Protein AF-A0A7Y7NLF0-F1 (afdb_monomer)

Structure (mmCIF, N/CA/C/O backbone):
data_AF-A0A7Y7NLF0-F1
#
_entry.id   AF-A0A7Y7NLF0-F1
#
loop_
_atom_site.group_PDB
_atom_site.id
_atom_site.type_symbol
_atom_site.label_atom_id
_atom_site.label_alt_id
_atom_site.label_comp_id
_atom_site.label_asym_id
_atom_site.label_entity_id
_atom_site.label_seq_id
_atom_site.pdbx_PDB_ins_code
_atom_site.Cartn_x
_atom_site.Cartn_y
_atom_site.Cartn_z
_atom_site.occupancy
_atom_site.B_iso_or_equiv
_atom_site.auth_seq_id
_atom_site.auth_comp_id
_atom_site.auth_asym_id
_atom_site.auth_atom_id
_atom_site.pdbx_PDB_model_num
ATOM 1 N N . MET A 1 1 ? 17.350 -18.400 18.423 1.00 38.19 1 MET A N 1
ATOM 2 C CA . MET A 1 1 ? 17.257 -18.227 19.887 1.00 38.19 1 MET A CA 1
ATOM 3 C C . MET A 1 1 ? 17.183 -16.738 20.175 1.00 38.19 1 MET A C 1
ATOM 5 O O . MET A 1 1 ? 18.208 -16.080 20.106 1.00 38.19 1 MET A O 1
ATOM 9 N N . PHE A 1 2 ? 15.989 -16.188 20.401 1.00 28.84 2 PHE A N 1
ATOM 10 C CA . PHE A 1 2 ? 15.842 -14.791 20.817 1.00 28.84 2 PHE A CA 1
ATOM 11 C C . PHE A 1 2 ? 14.982 -14.725 22.071 1.00 28.84 2 PHE A C 1
ATOM 13 O O . PHE A 1 2 ? 13.833 -15.162 22.099 1.00 28.84 2 PHE A O 1
ATOM 20 N N . ASN A 1 3 ? 15.638 -14.234 23.113 1.00 28.78 3 ASN A N 1
ATOM 21 C CA . ASN A 1 3 ? 15.178 -14.099 24.477 1.00 28.78 3 ASN A CA 1
ATOM 22 C C . ASN A 1 3 ? 14.118 -12.984 24.523 1.00 28.78 3 ASN A C 1
ATOM 24 O O . ASN A 1 3 ? 14.433 -11.820 24.281 1.00 28.78 3 ASN A O 1
ATOM 28 N N . ARG A 1 4 ? 12.854 -13.336 24.779 1.00 32.06 4 ARG A N 1
ATOM 29 C CA . ARG A 1 4 ? 11.771 -12.378 25.042 1.00 32.06 4 ARG A CA 1
ATOM 30 C C . ARG A 1 4 ? 11.706 -12.141 26.549 1.00 32.06 4 ARG A C 1
ATOM 32 O O . ARG A 1 4 ? 11.250 -13.012 27.280 1.00 32.06 4 ARG A O 1
ATOM 39 N N . GLN A 1 5 ? 12.087 -10.950 26.996 1.00 29.16 5 GLN A N 1
ATOM 40 C CA . GLN A 1 5 ? 11.552 -10.384 28.231 1.00 29.16 5 GLN A CA 1
ATOM 41 C C . GLN A 1 5 ? 10.692 -9.182 27.857 1.00 29.16 5 GLN A C 1
ATOM 43 O O . GLN A 1 5 ? 11.194 -8.109 27.542 1.00 29.16 5 GLN A O 1
ATOM 48 N N . VAL A 1 6 ? 9.377 -9.401 27.845 1.00 31.22 6 VAL A N 1
ATOM 49 C CA . VAL A 1 6 ? 8.393 -8.323 27.919 1.00 31.22 6 VAL A CA 1
ATOM 50 C C . VAL A 1 6 ? 7.871 -8.352 29.345 1.00 31.22 6 VAL A C 1
ATOM 52 O O . VAL A 1 6 ? 7.057 -9.199 29.707 1.00 31.22 6 VAL A O 1
ATOM 55 N N . THR A 1 7 ? 8.398 -7.451 30.165 1.00 33.84 7 THR A N 1
ATOM 56 C CA . THR A 1 7 ? 7.890 -7.162 31.503 1.00 33.84 7 THR A CA 1
ATOM 57 C C . THR A 1 7 ? 6.552 -6.442 31.343 1.00 33.84 7 THR A C 1
ATOM 59 O O . THR A 1 7 ? 6.512 -5.238 31.103 1.00 33.84 7 THR A O 1
ATOM 62 N N . VAL A 1 8 ? 5.444 -7.183 31.417 1.00 33.19 8 VAL A N 1
ATOM 63 C CA . VAL A 1 8 ? 4.105 -6.596 31.545 1.00 33.19 8 VAL A CA 1
ATOM 64 C C . VAL A 1 8 ? 3.883 -6.305 33.023 1.00 33.19 8 VAL A C 1
ATOM 66 O O . VAL A 1 8 ? 3.744 -7.214 33.838 1.00 33.19 8 VAL A O 1
ATOM 69 N N . SER A 1 9 ? 3.921 -5.016 33.352 1.00 30.52 9 SER A N 1
ATOM 70 C CA . SER A 1 9 ? 3.632 -4.484 34.677 1.00 30.52 9 SER A CA 1
ATOM 71 C C . SER A 1 9 ? 2.233 -4.894 35.135 1.00 30.52 9 SER A C 1
ATOM 73 O O . SER A 1 9 ? 1.236 -4.714 34.441 1.00 30.52 9 SER A O 1
ATOM 75 N N . THR A 1 10 ? 2.223 -5.423 36.348 1.00 40.28 10 THR A N 1
ATOM 76 C CA . THR A 1 10 ? 1.115 -5.681 37.260 1.00 40.28 10 THR A CA 1
ATOM 77 C C . THR A 1 10 ? 0.037 -4.601 37.275 1.00 40.28 10 THR A C 1
ATOM 79 O O . THR A 1 10 ? 0.352 -3.416 37.370 1.00 40.28 10 THR A O 1
ATOM 82 N N . GLY A 1 11 ? -1.223 -5.041 37.348 1.00 34.31 11 GLY A N 1
ATOM 83 C CA . GLY A 1 11 ? -2.268 -4.293 38.046 1.00 34.31 11 GLY A CA 1
ATOM 84 C C . GLY A 1 11 ? -3.634 -4.296 37.372 1.00 34.31 11 GLY A C 1
ATOM 85 O O . GLY A 1 11 ? -3.972 -3.320 36.721 1.00 34.31 11 GLY A O 1
ATOM 86 N N . LEU A 1 12 ? -4.430 -5.352 37.578 1.00 36.03 12 LEU A N 1
ATOM 87 C CA . LEU A 1 12 ? -5.788 -5.240 38.140 1.00 36.03 12 LEU A CA 1
ATOM 88 C C . LEU A 1 12 ? -6.383 -6.645 38.352 1.00 36.03 12 LEU A C 1
ATOM 90 O O . LEU A 1 12 ? -7.234 -7.117 37.606 1.00 36.03 12 LEU A O 1
ATOM 94 N N . THR A 1 13 ? -5.934 -7.335 39.398 1.00 37.47 13 THR A N 1
ATOM 95 C CA . THR A 1 13 ? -6.661 -8.497 39.922 1.00 37.47 13 THR A CA 1
ATOM 96 C C . THR A 1 13 ? -7.640 -7.976 40.966 1.00 37.47 13 THR A C 1
ATOM 98 O O . THR A 1 13 ? -7.317 -7.902 42.147 1.00 37.47 13 THR A O 1
ATOM 101 N N . ALA A 1 14 ? -8.825 -7.550 40.537 1.00 35.16 14 ALA A N 1
ATOM 102 C CA . ALA A 1 14 ? -9.927 -7.290 41.456 1.00 35.16 14 ALA A CA 1
ATOM 103 C C . ALA A 1 14 ? -10.792 -8.552 41.530 1.00 35.16 14 ALA A C 1
ATOM 105 O O . ALA A 1 14 ? -11.798 -8.688 40.836 1.00 35.16 14 ALA A O 1
ATOM 106 N N . LEU A 1 15 ? -10.350 -9.494 42.365 1.00 36.69 15 LEU A N 1
ATOM 107 C CA . LEU A 1 15 ? -11.149 -10.627 42.813 1.00 36.69 15 LEU A CA 1
ATOM 108 C C . LEU A 1 15 ? -12.327 -10.055 43.623 1.00 36.69 15 LEU A C 1
ATOM 110 O O . LEU A 1 15 ? -12.145 -9.642 44.767 1.00 36.69 15 LEU A O 1
ATOM 114 N N . PHE A 1 16 ? -13.517 -9.950 43.030 1.00 38.00 16 PHE A N 1
ATOM 115 C CA . PHE A 1 16 ? -14.710 -9.515 43.759 1.00 38.00 16 PHE A CA 1
ATOM 116 C C . PHE A 1 16 ? -15.539 -10.727 44.170 1.00 38.00 16 PHE A C 1
ATOM 118 O O . PHE A 1 16 ? -15.994 -11.500 43.330 1.00 38.00 16 PHE A O 1
ATOM 125 N N . LEU A 1 17 ? -15.674 -10.870 45.490 1.00 35.00 17 LEU A N 1
ATOM 126 C CA . LEU A 1 17 ? -16.374 -11.933 46.199 1.00 35.00 17 LEU A CA 1
ATOM 127 C C . LEU A 1 17 ? -17.748 -12.257 45.597 1.00 35.00 17 LEU A C 1
ATOM 129 O O . LEU A 1 17 ? -18.577 -11.374 45.377 1.00 35.00 17 LEU A O 1
ATOM 133 N N . VAL A 1 18 ? -18.003 -13.556 45.458 1.00 38.34 18 VAL A N 1
ATOM 134 C CA . VAL A 1 18 ? -19.343 -14.132 45.333 1.00 38.34 18 VAL A CA 1
ATOM 135 C C . VAL A 1 18 ? -20.069 -13.913 46.663 1.00 38.34 18 VAL A C 1
ATOM 137 O O . VAL A 1 18 ? -19.674 -14.479 47.681 1.00 38.34 18 VAL A O 1
ATOM 140 N N . ALA A 1 19 ? -21.108 -13.076 46.671 1.00 36.69 19 ALA A N 1
ATOM 141 C CA . ALA A 1 19 ? -22.006 -12.955 47.814 1.00 36.69 19 ALA A CA 1
ATOM 142 C C . ALA A 1 19 ? -23.051 -14.076 47.747 1.00 36.69 19 ALA A C 1
ATOM 144 O O . ALA A 1 19 ? -23.828 -14.170 46.798 1.00 36.69 19 ALA A O 1
ATOM 145 N N . THR A 1 20 ? -23.035 -14.942 48.755 1.00 38.19 20 THR A N 1
ATOM 146 C CA . THR A 1 20 ? -24.070 -15.934 49.032 1.00 38.19 20 THR A CA 1
ATOM 147 C C . THR A 1 20 ? -25.400 -15.239 49.335 1.00 38.19 20 THR A C 1
ATOM 149 O O . THR A 1 20 ? -25.445 -14.238 50.050 1.00 38.19 20 THR A O 1
ATOM 152 N N . VAL A 1 21 ? -26.489 -15.772 48.775 1.00 42.66 21 VAL A N 1
ATOM 153 C CA . VAL A 1 21 ? -27.863 -15.271 48.934 1.00 42.66 21 VAL A CA 1
ATOM 154 C C . VAL A 1 21 ? -28.346 -15.572 50.359 1.00 42.66 21 VAL A C 1
ATOM 156 O O . VAL A 1 21 ? -28.975 -16.591 50.622 1.00 42.66 21 VAL A O 1
ATOM 159 N N . GLY A 1 22 ? -27.973 -14.717 51.309 1.00 37.66 22 GLY A N 1
ATOM 160 C CA . GLY A 1 22 ? -28.528 -14.670 52.660 1.00 37.66 22 GLY A CA 1
ATOM 161 C C . GLY A 1 22 ? -29.452 -13.463 52.785 1.00 37.66 22 GLY A C 1
ATOM 162 O O . GLY A 1 22 ? -29.112 -12.395 52.284 1.00 37.66 22 GLY A O 1
ATOM 163 N N . SER A 1 23 ? -30.616 -13.659 53.414 1.00 44.00 23 SER A N 1
ATOM 164 C CA . SER A 1 23 ? -31.585 -12.646 53.877 1.00 44.00 23 SER A CA 1
ATOM 165 C C . SER A 1 23 ? -31.186 -11.188 53.601 1.00 44.00 23 SER A C 1
ATOM 167 O O . SER A 1 23 ? -30.297 -10.655 54.268 1.00 44.00 23 SER A O 1
ATOM 169 N N . ALA A 1 24 ? -31.855 -10.548 52.635 1.00 50.25 24 ALA A N 1
ATOM 170 C CA . ALA A 1 24 ? -31.583 -9.176 52.217 1.00 50.25 24 ALA A CA 1
ATOM 171 C C . ALA A 1 24 ? -31.843 -8.182 53.363 1.00 50.25 24 ALA A C 1
ATOM 173 O O . ALA A 1 24 ? -32.948 -7.680 53.554 1.00 50.25 24 ALA A O 1
ATOM 174 N N . SER A 1 25 ? -30.807 -7.891 54.145 1.00 58.47 25 SER A N 1
ATOM 175 C CA . SER A 1 25 ? -30.780 -6.745 55.047 1.00 58.47 25 SER A CA 1
ATOM 176 C C . SER A 1 25 ? -30.796 -5.443 54.233 1.00 58.47 25 SER A C 1
ATOM 178 O O . SER A 1 25 ? -30.331 -5.406 53.089 1.00 58.47 25 SER A O 1
ATOM 180 N N . CYS A 1 26 ? -31.256 -4.334 54.825 1.00 58.31 26 CYS A N 1
ATOM 181 C CA . CYS A 1 26 ? -31.172 -2.997 54.210 1.00 58.31 26 CYS A CA 1
ATOM 182 C C . CYS A 1 26 ? -29.754 -2.649 53.706 1.00 58.31 26 CYS A C 1
ATOM 184 O O . CYS A 1 26 ? -29.599 -1.943 52.706 1.00 58.31 26 CYS A O 1
ATOM 186 N N . SER A 1 27 ? -28.708 -3.186 54.348 1.00 65.62 27 SER A N 1
ATOM 187 C CA . SER A 1 27 ? -27.315 -3.043 53.906 1.00 65.62 27 SER A CA 1
ATOM 188 C C . SER A 1 27 ? -27.008 -3.771 52.587 1.00 65.62 27 SER A C 1
ATOM 190 O O . SER A 1 27 ? -26.248 -3.248 51.771 1.00 65.62 27 SER A O 1
ATOM 192 N N . GLY A 1 28 ? -27.627 -4.929 52.330 1.00 73.81 28 GLY A N 1
ATOM 193 C CA . GLY A 1 28 ? -27.481 -5.679 51.079 1.00 73.81 28 GLY A CA 1
ATOM 194 C C . GLY A 1 28 ? -28.146 -4.983 49.888 1.00 73.81 28 GLY A C 1
ATOM 195 O O . GLY A 1 28 ? -27.531 -4.862 48.829 1.00 73.81 28 GLY A O 1
ATOM 196 N N . LEU A 1 29 ? -29.358 -4.447 50.078 1.00 72.25 29 LEU A N 1
ATOM 197 C CA . LEU A 1 29 ? -30.072 -3.672 49.049 1.00 72.25 29 LEU A CA 1
ATOM 198 C C . LEU A 1 29 ? -29.299 -2.400 48.665 1.00 72.25 29 LEU A C 1
ATOM 200 O O . LEU A 1 29 ? -29.064 -2.153 47.481 1.00 72.25 29 LEU A O 1
ATOM 204 N N . THR A 1 30 ? -28.814 -1.653 49.663 1.00 77.94 30 THR A N 1
ATOM 205 C CA . THR A 1 30 ? -28.005 -0.439 49.444 1.00 77.94 30 THR A CA 1
ATOM 206 C C . THR A 1 30 ? -26.722 -0.757 48.668 1.00 77.94 30 THR A C 1
ATOM 208 O O . THR A 1 30 ? -26.368 -0.043 47.729 1.00 77.94 30 THR A O 1
ATOM 211 N N . SER A 1 31 ? -26.047 -1.865 49.002 1.00 81.56 31 SER A N 1
ATOM 212 C CA . SER A 1 31 ? -24.849 -2.314 48.282 1.00 81.56 31 SER A CA 1
ATOM 213 C C . SER A 1 31 ? -25.140 -2.648 46.816 1.00 81.56 31 SER A C 1
ATOM 215 O O . SER A 1 31 ? -24.376 -2.247 45.939 1.00 81.56 31 SER A O 1
ATOM 217 N N . MET A 1 32 ? -26.248 -3.337 46.520 1.00 80.75 32 MET A N 1
ATOM 218 C CA . MET A 1 32 ? -26.634 -3.663 45.142 1.00 80.75 32 MET A CA 1
ATOM 219 C C . MET A 1 32 ? -26.958 -2.411 44.317 1.00 80.75 32 MET A C 1
ATOM 221 O O . MET A 1 32 ? -26.525 -2.313 43.167 1.00 80.75 32 MET A O 1
ATOM 225 N N . VAL A 1 33 ? -27.660 -1.430 44.898 1.00 80.56 33 VAL A N 1
ATOM 226 C CA . VAL A 1 33 ? -27.955 -0.145 44.237 1.00 80.56 33 VAL A CA 1
ATOM 227 C C . VAL A 1 33 ? -26.672 0.612 43.901 1.00 80.56 33 VAL A C 1
ATOM 229 O O . VAL A 1 33 ? -26.515 1.080 42.770 1.00 80.56 33 VAL A O 1
ATOM 232 N N . GLU A 1 34 ? -25.729 0.690 44.839 1.00 84.00 34 GLU A N 1
ATOM 233 C CA . GLU A 1 34 ? -24.456 1.377 44.609 1.00 84.00 34 GLU A CA 1
ATOM 234 C C . GLU A 1 34 ? -23.596 0.646 43.568 1.00 84.00 34 GLU A C 1
ATOM 236 O O . GLU A 1 34 ? -23.040 1.272 42.662 1.00 84.00 34 GLU A O 1
ATOM 241 N N . GLN A 1 35 ? -23.568 -0.691 43.607 1.00 85.00 35 GLN A N 1
ATOM 242 C CA . GLN A 1 35 ? -22.910 -1.502 42.579 1.00 85.00 35 GLN A CA 1
ATOM 243 C C . GLN A 1 35 ? -23.521 -1.278 41.189 1.00 85.00 35 GLN A C 1
ATOM 245 O O . GLN A 1 35 ? -22.777 -1.161 40.215 1.00 85.00 35 GLN A O 1
ATOM 250 N N . MET A 1 36 ? -24.849 -1.164 41.074 1.00 86.06 36 MET A N 1
ATOM 251 C CA . MET A 1 36 ? -25.497 -0.821 39.804 1.00 86.06 36 MET A CA 1
ATOM 252 C C . MET A 1 36 ? -25.139 0.591 39.338 1.00 86.06 36 MET A C 1
ATOM 254 O O . MET A 1 36 ? -24.882 0.791 38.151 1.00 86.06 36 MET A O 1
ATOM 258 N N . ARG A 1 37 ? -25.128 1.579 40.242 1.00 84.12 37 ARG A N 1
ATOM 259 C CA . ARG A 1 37 ? -24.794 2.970 39.903 1.00 84.12 37 ARG A CA 1
ATOM 260 C C . ARG A 1 37 ? -23.358 3.073 39.397 1.00 84.12 37 ARG A C 1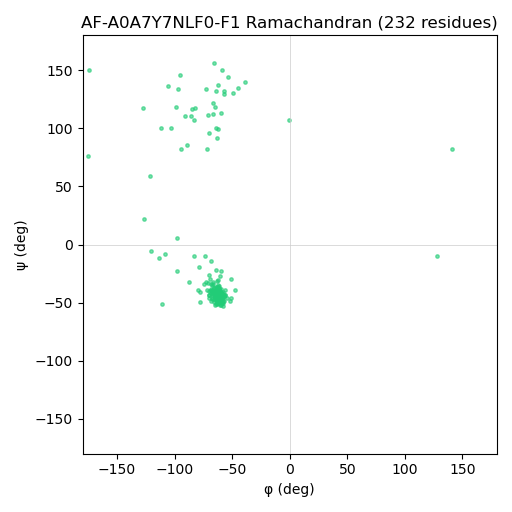
ATOM 262 O O . ARG A 1 37 ? -23.137 3.583 38.300 1.00 84.12 37 ARG A O 1
ATOM 269 N N . SER A 1 38 ? -22.412 2.523 40.155 1.00 85.31 38 SER A N 1
ATOM 270 C CA . SER A 1 38 ? -20.998 2.464 39.778 1.00 85.31 38 SER A CA 1
ATOM 271 C C . SER A 1 38 ? -20.794 1.679 38.479 1.00 85.31 38 SER A C 1
ATOM 273 O O . SER A 1 38 ? -20.084 2.133 37.583 1.00 85.31 38 SER A O 1
ATOM 275 N N . GLY A 1 39 ? -21.468 0.534 38.327 1.00 85.25 39 GLY A N 1
ATOM 276 C CA . GLY A 1 39 ? -21.386 -0.286 37.121 1.00 85.25 39 GLY A CA 1
ATOM 277 C C . GLY A 1 39 ? -21.910 0.427 35.871 1.00 85.25 39 GLY A C 1
ATOM 278 O O . GLY A 1 39 ? -21.292 0.314 34.819 1.00 85.25 39 GLY A O 1
ATOM 279 N N . LYS A 1 40 ? -22.991 1.214 35.971 1.00 88.75 40 LYS A N 1
ATOM 280 C CA . LYS A 1 40 ? -23.509 2.021 34.849 1.00 88.75 40 LYS A CA 1
ATOM 281 C C . LYS A 1 40 ? -22.517 3.092 34.395 1.00 88.75 40 LYS A C 1
ATOM 283 O O . LYS A 1 40 ? -22.352 3.274 33.193 1.00 88.75 40 LYS A O 1
ATOM 288 N N . VAL A 1 41 ? -21.858 3.774 35.336 1.00 90.50 41 VAL A N 1
ATOM 289 C CA . VAL A 1 41 ? -20.819 4.770 35.018 1.00 90.50 41 VAL A CA 1
ATOM 290 C C . VAL A 1 41 ? -19.651 4.099 34.297 1.00 90.50 41 VAL A C 1
ATOM 292 O O . VAL A 1 41 ? -19.289 4.524 33.205 1.00 90.50 41 VAL A O 1
ATOM 295 N N . LYS A 1 42 ? -19.141 2.984 34.835 1.00 91.19 42 LYS A N 1
ATOM 296 C CA . LYS A 1 42 ? -18.055 2.223 34.199 1.00 91.19 42 LYS A CA 1
ATOM 297 C C . LYS A 1 42 ? -18.437 1.694 32.817 1.00 91.19 42 LYS A C 1
ATOM 299 O O . LYS A 1 42 ? -17.637 1.773 31.895 1.00 91.19 42 LYS A O 1
ATOM 304 N N . LEU A 1 43 ? -19.661 1.193 32.641 1.00 91.31 43 LEU A N 1
ATOM 305 C CA . LEU A 1 43 ? -20.143 0.738 31.335 1.00 91.31 43 LEU A CA 1
ATOM 306 C C . LEU A 1 43 ? -20.180 1.888 30.315 1.00 91.31 43 LEU A C 1
ATOM 308 O O . LEU A 1 43 ? -19.841 1.681 29.150 1.00 91.31 43 LEU A O 1
ATOM 312 N N . ALA A 1 44 ? -20.561 3.097 30.737 1.00 92.62 44 ALA A N 1
ATOM 313 C CA . ALA A 1 44 ? -20.520 4.277 29.877 1.00 92.62 44 ALA A CA 1
ATOM 314 C C . ALA A 1 44 ? -19.079 4.640 29.476 1.00 92.62 44 ALA A C 1
ATOM 316 O O . ALA A 1 44 ? -18.827 4.889 28.300 1.00 92.62 44 ALA A O 1
ATOM 317 N N . GLU A 1 45 ? -18.129 4.594 30.414 1.00 94.94 45 GLU A N 1
ATOM 318 C CA . GLU A 1 45 ? -16.701 4.823 30.141 1.00 94.94 45 GLU A CA 1
ATOM 319 C C . GLU A 1 45 ? -16.130 3.787 29.158 1.00 94.94 45 GLU A C 1
ATOM 321 O O . GLU A 1 45 ? -15.485 4.152 28.175 1.00 94.94 45 GLU A O 1
ATOM 326 N N . VAL A 1 46 ? -16.425 2.499 29.368 1.00 95.81 46 VAL A N 1
ATOM 327 C CA . VAL A 1 46 ? -16.004 1.397 28.484 1.00 95.81 46 VAL A CA 1
ATOM 328 C C . VAL A 1 46 ? -16.595 1.562 27.080 1.00 95.81 46 VAL A C 1
ATOM 330 O O . VAL A 1 46 ? -15.900 1.372 26.081 1.00 95.81 46 VAL A O 1
ATOM 333 N N . ASN A 1 47 ? -17.868 1.953 26.971 1.00 94.50 47 ASN A N 1
ATOM 334 C CA . ASN A 1 47 ? -18.493 2.204 25.672 1.00 94.50 47 ASN A CA 1
ATOM 335 C C . ASN A 1 47 ? -17.909 3.438 24.970 1.00 94.50 47 ASN A C 1
ATOM 337 O O . ASN A 1 47 ? -17.675 3.373 23.764 1.00 94.50 47 ASN A O 1
ATOM 341 N N . ALA A 1 48 ? -17.589 4.505 25.705 1.00 96.75 48 ALA A N 1
ATOM 342 C CA . ALA A 1 48 ? -16.900 5.667 25.148 1.00 96.75 48 ALA A CA 1
ATOM 343 C C . ALA A 1 48 ? -15.493 5.304 24.638 1.00 96.75 48 ALA A C 1
ATOM 345 O O . ALA A 1 48 ? -15.077 5.751 23.566 1.00 96.75 48 ALA A O 1
ATOM 346 N N . GLU A 1 49 ? -14.760 4.443 25.353 1.00 96.19 49 GLU A N 1
ATOM 347 C CA . GLU A 1 49 ? -13.474 3.927 24.876 1.00 96.19 49 GLU A CA 1
ATOM 348 C C . GLU A 1 49 ? -13.636 3.094 23.596 1.00 96.19 49 GLU A C 1
ATOM 350 O O . GLU A 1 49 ? -12.865 3.265 22.646 1.00 96.19 49 GLU A O 1
ATOM 355 N N . LYS A 1 50 ? -14.662 2.236 23.534 1.00 95.69 50 LYS A N 1
ATOM 356 C CA . LYS A 1 50 ? -14.996 1.442 22.343 1.00 95.69 50 LYS A CA 1
ATOM 357 C C . LYS A 1 50 ? -15.247 2.336 21.125 1.00 95.69 50 LYS A C 1
ATOM 359 O O . LYS A 1 50 ? -14.673 2.092 20.065 1.00 95.69 50 LYS A O 1
ATOM 364 N N . GLU A 1 51 ? -16.061 3.379 21.281 1.00 96.50 51 GLU A N 1
ATOM 365 C CA . GLU A 1 51 ? -16.371 4.353 20.225 1.00 96.50 51 GLU A CA 1
ATOM 366 C C . GLU A 1 51 ? -15.129 5.129 19.775 1.00 96.50 51 GLU A C 1
ATOM 368 O O . GLU A 1 51 ? -14.886 5.281 18.577 1.00 96.50 51 GLU A O 1
ATOM 373 N N . ASN A 1 52 ? -14.285 5.555 20.718 1.00 97.50 52 ASN A N 1
ATOM 374 C CA . ASN A 1 52 ? -13.027 6.228 20.406 1.00 97.50 52 ASN A CA 1
ATOM 375 C C . ASN A 1 52 ? -12.077 5.333 19.588 1.00 97.50 52 ASN A C 1
ATOM 377 O O . ASN A 1 52 ? -11.463 5.798 18.625 1.00 97.50 52 ASN A O 1
ATOM 381 N N . LEU A 1 53 ? -11.966 4.045 19.934 1.00 96.31 53 LEU A N 1
ATOM 382 C CA . LEU A 1 53 ? -11.162 3.080 19.176 1.00 96.31 53 LEU A CA 1
ATOM 383 C C . LEU A 1 53 ? -11.710 2.867 17.760 1.00 96.31 53 LEU A C 1
ATOM 385 O O . LEU A 1 53 ? -10.923 2.847 16.810 1.00 96.31 53 LEU A O 1
ATOM 389 N N . THR A 1 54 ? -13.034 2.769 17.607 1.00 96.12 54 THR A N 1
ATOM 390 C CA . THR A 1 54 ? -13.689 2.706 16.292 1.00 96.12 54 THR A CA 1
ATOM 391 C C . THR A 1 54 ? -13.349 3.940 15.456 1.00 96.12 54 THR A C 1
ATOM 393 O O . THR A 1 54 ? -12.798 3.801 14.365 1.00 96.12 54 THR A O 1
ATOM 396 N N . ALA A 1 55 ? -13.556 5.144 15.995 1.00 97.38 55 ALA A N 1
ATOM 397 C CA . ALA A 1 55 ? -13.293 6.393 15.281 1.00 97.38 55 ALA A CA 1
ATOM 398 C C . ALA A 1 55 ? -11.812 6.558 14.889 1.00 97.38 55 ALA A C 1
ATOM 400 O O . ALA A 1 55 ? -11.493 7.109 13.835 1.00 97.38 55 ALA A O 1
ATOM 401 N N . GLN A 1 56 ? -10.880 6.094 15.727 1.00 97.38 56 GLN A N 1
ATOM 402 C CA . GLN A 1 56 ? -9.454 6.072 15.387 1.00 97.38 56 GLN A CA 1
ATOM 403 C C . GLN A 1 56 ? -9.144 5.101 14.245 1.00 97.38 56 GLN A C 1
ATOM 405 O O . GLN A 1 56 ? -8.379 5.447 13.347 1.00 97.38 56 GLN A O 1
ATOM 410 N N . ASN A 1 57 ? -9.733 3.904 14.260 1.00 96.62 57 ASN A N 1
ATOM 411 C CA . ASN A 1 57 ? -9.544 2.928 13.190 1.00 96.62 57 ASN A CA 1
ATOM 412 C C . ASN A 1 57 ? -10.138 3.393 11.860 1.00 96.62 57 ASN A C 1
ATOM 414 O O . ASN A 1 57 ? -9.508 3.184 10.831 1.00 96.62 57 ASN A O 1
ATOM 418 N N . GLU A 1 58 ? -11.287 4.065 11.868 1.00 96.81 58 GLU A N 1
ATOM 419 C CA . GLU A 1 58 ? -11.876 4.648 10.657 1.00 96.81 58 GLU A CA 1
ATOM 420 C C . GLU A 1 58 ? -10.966 5.708 10.024 1.00 96.81 58 GLU A C 1
ATOM 422 O O . GLU A 1 58 ? -10.789 5.726 8.804 1.00 96.81 58 GLU A O 1
ATOM 427 N N . ARG A 1 59 ? -10.336 6.564 10.844 1.00 96.81 59 ARG A N 1
ATOM 428 C CA . ARG A 1 59 ? -9.364 7.557 10.356 1.00 96.81 59 ARG A CA 1
ATOM 429 C C . ARG A 1 59 ? -8.149 6.896 9.714 1.00 96.81 59 ARG A C 1
ATOM 431 O O . ARG A 1 59 ? -7.810 7.236 8.582 1.00 96.81 59 ARG A O 1
ATOM 438 N N . ASP A 1 60 ? -7.536 5.937 10.402 1.00 97.31 60 ASP A N 1
ATOM 439 C CA . ASP A 1 60 ? -6.356 5.243 9.881 1.00 97.31 60 ASP A CA 1
ATOM 440 C C . ASP A 1 60 ? -6.706 4.388 8.647 1.00 97.31 60 ASP A C 1
ATOM 442 O O . ASP A 1 60 ? -5.912 4.309 7.714 1.00 97.31 60 ASP A O 1
ATOM 446 N N . LEU A 1 61 ? -7.904 3.796 8.576 1.00 96.25 61 LEU A N 1
ATOM 447 C CA . LEU A 1 61 ? -8.361 3.051 7.397 1.00 96.25 61 LEU A CA 1
ATOM 448 C C . LEU A 1 61 ? -8.558 3.967 6.182 1.00 96.25 61 LEU A C 1
ATOM 450 O O . LEU A 1 61 ? -8.211 3.593 5.058 1.00 96.25 61 LEU A O 1
ATOM 454 N N . LYS A 1 62 ? -9.080 5.180 6.393 1.00 97.25 62 LYS A N 1
ATOM 455 C CA . LYS A 1 62 ? -9.197 6.188 5.333 1.00 97.25 62 LYS A CA 1
ATOM 456 C C . LYS A 1 62 ? -7.821 6.590 4.800 1.00 97.25 62 LYS A C 1
ATOM 458 O O . LYS A 1 62 ? -7.635 6.663 3.588 1.00 97.25 62 LYS A O 1
ATOM 463 N N . GLU A 1 63 ? -6.854 6.808 5.690 1.00 96.75 63 GLU A N 1
ATOM 464 C CA . GLU A 1 63 ? -5.472 7.111 5.305 1.00 96.75 63 GLU A CA 1
ATOM 465 C C . GLU A 1 63 ? -4.815 5.931 4.570 1.00 96.75 63 GLU A C 1
ATOM 467 O O . GLU A 1 63 ? -4.197 6.118 3.523 1.00 96.75 63 GLU A O 1
ATOM 472 N N . TYR A 1 64 ? -5.014 4.703 5.058 1.00 97.19 64 TYR A N 1
ATOM 473 C CA . TYR A 1 64 ? -4.528 3.485 4.407 1.00 97.19 64 TYR A CA 1
ATOM 474 C C . TYR A 1 64 ? -5.070 3.354 2.982 1.00 97.19 64 TYR A C 1
ATOM 476 O O . TYR A 1 64 ? -4.314 3.082 2.051 1.00 97.19 64 TYR A O 1
ATOM 484 N N . THR A 1 65 ? -6.372 3.588 2.803 1.00 95.62 65 THR A N 1
ATOM 485 C CA . THR A 1 65 ? -7.033 3.522 1.493 1.00 95.62 65 THR A CA 1
ATOM 486 C C . THR A 1 65 ? -6.446 4.559 0.537 1.00 95.62 65 THR A C 1
ATOM 488 O O . THR A 1 65 ? -6.086 4.212 -0.585 1.00 95.62 65 THR A O 1
ATOM 491 N N . ALA A 1 66 ? -6.234 5.794 1.004 1.00 96.06 66 ALA A N 1
ATOM 492 C CA . ALA A 1 66 ? -5.607 6.844 0.203 1.00 96.06 66 ALA A CA 1
ATOM 493 C C . ALA A 1 66 ? -4.176 6.476 -0.237 1.00 96.06 66 ALA A C 1
ATOM 495 O O . ALA A 1 66 ? -3.809 6.680 -1.397 1.00 96.06 66 ALA A O 1
ATOM 496 N N . TYR A 1 67 ? -3.368 5.884 0.653 1.00 94.50 67 TYR A N 1
ATOM 497 C CA . TYR A 1 67 ? -2.053 5.365 0.266 1.00 94.50 67 TYR A CA 1
ATOM 498 C C . TYR A 1 67 ? -2.154 4.216 -0.736 1.00 94.50 67 TYR A C 1
ATOM 500 O O . TYR A 1 67 ? -1.400 4.207 -1.706 1.00 94.50 67 TYR A O 1
ATOM 508 N N . SER A 1 68 ? -3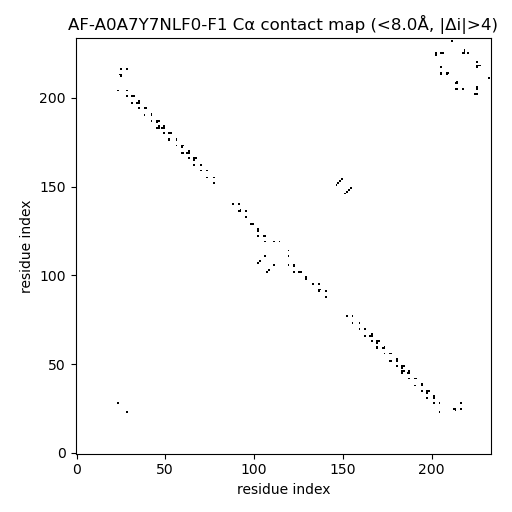.081 3.275 -0.541 1.00 94.75 68 SER A N 1
ATOM 509 C CA . SER A 1 68 ? -3.270 2.138 -1.448 1.00 94.75 68 SER A CA 1
ATOM 510 C C . SER A 1 68 ? -3.667 2.589 -2.856 1.00 94.75 68 SER A C 1
ATOM 512 O O . SER A 1 68 ? -3.150 2.062 -3.842 1.00 94.75 68 SER A O 1
ATOM 514 N N . GLU A 1 69 ? -4.557 3.576 -2.968 1.00 95.19 69 GLU A N 1
ATOM 515 C CA . GLU A 1 69 ? -4.952 4.166 -4.250 1.00 95.19 69 GLU A CA 1
ATOM 516 C C . GLU A 1 69 ? -3.768 4.864 -4.925 1.00 95.19 69 GLU A C 1
ATOM 518 O O . GLU A 1 69 ? -3.485 4.623 -6.102 1.00 95.19 69 GLU A O 1
ATOM 523 N N . SER A 1 70 ? -3.025 5.680 -4.169 1.00 93.44 70 SER A N 1
ATOM 524 C CA . SER A 1 70 ? -1.827 6.360 -4.669 1.00 93.44 70 SER A CA 1
ATOM 525 C C . SER A 1 70 ? -0.759 5.369 -5.138 1.00 93.44 70 SER A C 1
ATOM 527 O O . SER A 1 70 ? -0.167 5.563 -6.202 1.00 93.44 70 SER A O 1
ATOM 529 N N . PHE A 1 71 ? -0.560 4.275 -4.401 1.00 93.06 71 PHE A N 1
ATOM 530 C CA . PHE A 1 71 ? 0.363 3.202 -4.758 1.00 93.06 71 PHE A CA 1
ATOM 531 C C . PHE A 1 71 ? -0.030 2.559 -6.095 1.00 93.06 71 PHE A C 1
ATOM 533 O O . PHE A 1 71 ? 0.817 2.377 -6.971 1.00 93.06 71 PHE A O 1
ATOM 540 N N . GLY A 1 72 ? -1.321 2.265 -6.290 1.00 92.50 72 GLY A N 1
ATOM 541 C CA . GLY A 1 72 ? -1.842 1.722 -7.548 1.00 92.50 72 GLY A CA 1
ATOM 542 C C . GLY A 1 72 ? -1.623 2.663 -8.737 1.00 92.50 72 GLY A C 1
ATOM 543 O O . GLY A 1 72 ? -1.145 2.238 -9.791 1.00 92.50 72 GLY A O 1
ATOM 544 N N . GLN A 1 73 ? -1.890 3.960 -8.557 1.00 94.88 73 GLN A N 1
ATOM 545 C CA . GLN A 1 73 ? -1.641 4.977 -9.587 1.00 94.88 73 GLN A CA 1
ATOM 546 C C . GLN A 1 73 ? -0.150 5.105 -9.920 1.00 94.88 73 GLN A C 1
ATOM 548 O O . GLN A 1 73 ? 0.223 5.188 -11.094 1.00 94.88 73 GLN A O 1
ATOM 553 N N . LEU A 1 74 ? 0.718 5.083 -8.905 1.00 93.50 74 LEU A N 1
ATOM 554 C CA . LEU A 1 74 ? 2.164 5.141 -9.092 1.00 93.50 74 LEU A CA 1
ATOM 555 C C . LEU A 1 74 ? 2.676 3.905 -9.844 1.00 93.50 74 LEU A C 1
ATOM 557 O O . LEU A 1 74 ? 3.565 4.032 -10.686 1.00 93.50 74 LEU A O 1
ATOM 561 N N . ALA A 1 75 ? 2.091 2.728 -9.595 1.00 93.12 75 ALA A N 1
ATOM 562 C CA . ALA A 1 75 ? 2.445 1.480 -10.276 1.00 93.12 75 ALA A CA 1
ATOM 563 C C . ALA A 1 75 ? 2.061 1.521 -11.751 1.00 93.12 75 ALA A C 1
ATOM 565 O O . ALA A 1 75 ? 2.903 1.245 -12.608 1.00 93.12 75 ALA A O 1
ATOM 566 N N . ALA A 1 76 ? 0.843 1.968 -12.054 1.00 95.00 76 ALA A N 1
ATOM 567 C CA . ALA A 1 76 ? 0.402 2.174 -13.429 1.00 95.00 76 ALA A CA 1
ATOM 568 C C . ALA A 1 76 ? 1.287 3.197 -14.163 1.00 95.00 76 ALA A C 1
ATOM 570 O O . ALA A 1 76 ? 1.700 2.964 -15.301 1.00 95.00 76 ALA A O 1
ATOM 571 N N . LYS A 1 77 ? 1.646 4.303 -13.497 1.00 93.88 77 LYS A N 1
ATOM 572 C CA . LYS A 1 77 ? 2.556 5.311 -14.056 1.00 93.88 77 LYS A CA 1
ATOM 573 C C . LYS A 1 77 ? 3.947 4.733 -14.330 1.00 93.88 77 LYS A C 1
ATOM 575 O O . LYS A 1 77 ? 4.468 4.945 -15.422 1.00 93.88 77 LYS A O 1
ATOM 580 N N . LYS A 1 78 ? 4.528 3.989 -13.378 1.00 93.94 78 LYS A N 1
ATOM 581 C CA . LYS A 1 78 ? 5.849 3.352 -13.532 1.00 93.94 78 LYS A CA 1
ATOM 582 C C . LYS A 1 78 ? 5.843 2.420 -14.738 1.00 93.94 78 LYS A C 1
ATOM 584 O O . LYS A 1 78 ? 6.725 2.518 -15.584 1.00 93.94 78 LYS A O 1
ATOM 589 N N . GLN A 1 79 ? 4.824 1.569 -14.834 1.00 95.12 79 GLN A N 1
ATOM 590 C CA . GLN A 1 79 ? 4.686 0.620 -15.931 1.00 95.12 79 GLN A CA 1
ATOM 591 C C . GLN A 1 79 ? 4.594 1.334 -17.286 1.00 95.12 79 GLN A C 1
ATOM 593 O O . GLN A 1 79 ? 5.361 1.025 -18.191 1.00 95.12 79 GLN A O 1
ATOM 598 N N . SER A 1 80 ? 3.738 2.354 -17.397 1.00 96.00 80 SER A N 1
ATOM 599 C CA . SER A 1 80 ? 3.597 3.153 -18.622 1.00 96.00 80 SER A CA 1
ATOM 600 C C . SER A 1 80 ? 4.908 3.835 -19.039 1.00 96.00 80 SER A C 1
ATOM 602 O O . SER A 1 80 ? 5.286 3.796 -20.210 1.00 96.00 80 SER A O 1
ATOM 604 N N . MET A 1 81 ? 5.650 4.409 -18.085 1.00 95.0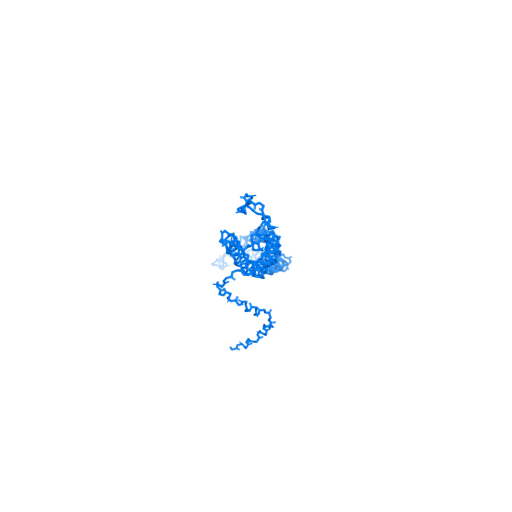6 81 MET A N 1
ATOM 605 C CA . MET A 1 81 ? 6.954 5.022 -18.358 1.00 95.06 81 MET A CA 1
ATOM 606 C C . MET A 1 81 ? 7.970 4.000 -18.877 1.00 95.06 81 MET A C 1
ATOM 608 O O . MET A 1 81 ? 8.655 4.275 -19.859 1.00 95.06 81 MET A O 1
ATOM 612 N N . VAL A 1 82 ? 8.044 2.822 -18.251 1.00 96.38 82 VAL A N 1
ATOM 613 C CA . VAL A 1 82 ? 8.934 1.732 -18.681 1.00 96.38 82 VAL A CA 1
ATOM 614 C C . VAL A 1 82 ? 8.562 1.238 -20.078 1.00 96.38 82 VAL A C 1
ATOM 616 O O . VAL A 1 82 ? 9.445 1.039 -20.909 1.00 96.38 82 VAL A O 1
ATOM 619 N N . ASP A 1 83 ? 7.274 1.057 -20.363 1.00 97.19 83 ASP A N 1
ATOM 620 C CA . ASP A 1 83 ? 6.818 0.546 -21.657 1.00 97.19 83 ASP A CA 1
ATOM 621 C C . ASP A 1 83 ? 7.084 1.536 -22.794 1.00 97.19 83 ASP A C 1
ATOM 623 O O . ASP A 1 83 ? 7.514 1.130 -23.875 1.00 97.19 83 ASP A O 1
ATOM 627 N N . ASN A 1 84 ? 6.883 2.834 -22.554 1.00 96.75 84 ASN A N 1
ATOM 628 C CA . ASN A 1 84 ? 7.225 3.869 -23.530 1.00 96.75 84 ASN A CA 1
ATOM 629 C C . ASN A 1 84 ? 8.736 3.924 -23.768 1.00 96.75 84 ASN A C 1
ATOM 631 O O . ASN A 1 84 ? 9.175 3.891 -24.913 1.00 96.75 84 ASN A O 1
ATOM 635 N N . PHE A 1 85 ? 9.533 3.887 -22.699 1.00 96.88 85 PHE A N 1
ATOM 636 C CA . PHE A 1 85 ? 10.989 3.885 -22.810 1.00 96.88 85 PHE A CA 1
ATOM 637 C C . PHE A 1 85 ? 11.515 2.674 -23.599 1.00 96.88 85 PHE A C 1
ATOM 639 O O . PHE A 1 85 ? 12.362 2.812 -24.482 1.00 96.88 85 PHE A O 1
ATOM 646 N N . LYS A 1 86 ? 10.952 1.483 -23.357 1.00 96.06 86 LYS A N 1
ATOM 647 C CA . LYS A 1 86 ? 11.274 0.270 -24.124 1.00 96.06 86 LYS A CA 1
ATOM 648 C C . LYS A 1 86 ? 10.942 0.408 -25.607 1.00 96.06 86 LYS A C 1
ATOM 650 O O . LYS A 1 86 ? 11.729 -0.047 -26.434 1.00 96.06 86 LYS A O 1
ATOM 655 N N . LYS A 1 87 ? 9.804 1.019 -25.956 1.00 97.12 87 LYS A N 1
ATOM 656 C CA . LYS A 1 87 ? 9.434 1.272 -27.360 1.00 97.12 87 LYS A CA 1
ATOM 657 C C . LYS A 1 87 ? 10.431 2.209 -28.036 1.00 97.12 87 LYS A C 1
ATOM 659 O O . LYS A 1 87 ? 10.867 1.912 -29.147 1.00 97.12 87 LYS A O 1
ATOM 664 N N . ASP A 1 88 ? 10.829 3.280 -27.355 1.00 95.75 88 ASP A N 1
ATOM 665 C CA . ASP A 1 88 ? 11.782 4.257 -27.889 1.00 95.75 88 ASP A CA 1
ATOM 666 C C . ASP A 1 88 ? 13.162 3.629 -28.129 1.00 95.75 88 ASP A C 1
ATOM 668 O O . ASP A 1 88 ? 13.762 3.811 -29.194 1.00 95.75 88 ASP A O 1
ATOM 672 N N . ILE A 1 89 ? 13.650 2.823 -27.178 1.00 96.25 89 ILE A N 1
ATOM 673 C CA . ILE A 1 89 ? 14.887 2.048 -27.346 1.00 96.25 89 ILE A CA 1
ATOM 674 C C . ILE A 1 89 ? 14.758 1.064 -28.510 1.00 96.25 89 ILE A C 1
ATOM 676 O O . ILE A 1 89 ? 15.630 1.027 -29.379 1.00 96.25 89 ILE A O 1
ATOM 680 N N . ALA A 1 90 ? 13.676 0.282 -28.552 1.00 95.38 90 ALA A N 1
ATOM 681 C CA . ALA A 1 90 ? 13.470 -0.724 -29.587 1.00 95.38 90 ALA A CA 1
ATOM 682 C C . ALA A 1 90 ? 13.436 -0.102 -30.990 1.00 95.38 90 ALA A C 1
ATOM 684 O O . ALA A 1 90 ? 14.017 -0.663 -31.916 1.00 95.38 90 ALA A O 1
ATOM 685 N N . ALA A 1 91 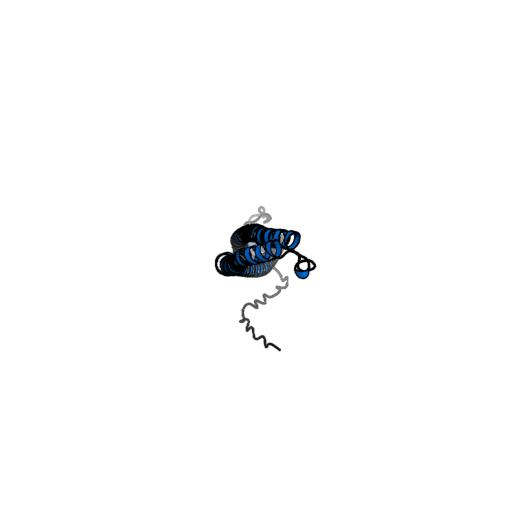? 12.832 1.079 -31.150 1.00 95.81 91 ALA A N 1
ATOM 686 C CA . ALA A 1 91 ? 12.821 1.805 -32.418 1.00 95.81 91 ALA A CA 1
ATOM 687 C C . ALA A 1 91 ? 14.233 2.238 -32.856 1.00 95.81 91 ALA A C 1
ATOM 689 O O . ALA A 1 91 ? 14.594 2.108 -34.027 1.00 95.81 91 ALA A O 1
ATOM 690 N N . ARG A 1 92 ? 15.062 2.716 -31.920 1.00 94.69 92 ARG A N 1
ATOM 691 C CA . ARG A 1 92 ? 16.442 3.150 -32.202 1.00 94.69 92 ARG A CA 1
ATOM 692 C C . ARG A 1 92 ? 17.360 1.981 -32.536 1.00 94.69 92 ARG A C 1
ATOM 694 O O . ARG A 1 92 ? 18.081 2.047 -33.529 1.00 94.69 92 ARG A O 1
ATOM 701 N N . ILE A 1 93 ? 17.297 0.909 -31.747 1.00 94.44 93 ILE A N 1
ATOM 702 C CA . ILE A 1 93 ? 18.030 -0.333 -32.026 1.00 94.44 93 ILE A CA 1
ATOM 703 C C . ILE A 1 93 ? 17.560 -0.925 -33.358 1.00 94.44 93 ILE A C 1
ATOM 705 O O . ILE A 1 93 ? 18.388 -1.295 -34.182 1.00 94.44 93 ILE A O 1
ATOM 709 N N . GLY A 1 94 ? 16.249 -0.948 -33.611 1.00 94.44 94 GLY A N 1
ATOM 710 C CA . GLY A 1 94 ? 15.680 -1.408 -34.877 1.00 94.44 94 GLY A CA 1
ATOM 711 C C . GLY A 1 94 ? 16.194 -0.614 -36.080 1.00 94.44 94 GLY A C 1
ATOM 712 O O . GLY A 1 94 ? 16.537 -1.208 -37.095 1.00 94.44 94 GLY A O 1
ATOM 713 N N . SER A 1 95 ? 16.331 0.709 -35.953 1.00 93.00 95 SER A N 1
ATOM 714 C CA . SER A 1 95 ? 16.934 1.559 -36.989 1.00 93.00 95 SER A CA 1
ATOM 715 C C . SER A 1 95 ? 18.404 1.206 -37.247 1.00 93.00 95 SER A C 1
ATOM 717 O O . SER A 1 95 ? 18.803 1.041 -38.399 1.00 93.00 95 SER A O 1
ATOM 719 N N . ALA A 1 96 ? 19.202 1.018 -36.190 1.00 93.12 96 ALA A N 1
ATOM 720 C CA . ALA A 1 96 ? 20.596 0.592 -36.325 1.00 93.12 96 ALA A CA 1
ATOM 721 C C . ALA A 1 96 ? 20.711 -0.796 -36.980 1.00 93.12 96 ALA A C 1
ATOM 723 O O . ALA A 1 96 ? 21.496 -0.969 -37.912 1.00 93.12 96 ALA A O 1
ATOM 724 N N . ASN A 1 97 ? 19.884 -1.753 -36.554 1.00 93.94 97 ASN A N 1
ATOM 725 C CA . ASN A 1 97 ? 19.825 -3.086 -37.149 1.00 93.94 97 ASN A CA 1
ATOM 726 C C . ASN A 1 97 ? 19.432 -3.016 -38.625 1.00 93.94 97 ASN A C 1
ATOM 728 O O . ASN A 1 97 ? 20.110 -3.619 -39.444 1.00 93.94 97 ASN A O 1
ATOM 732 N N . ALA A 1 98 ? 18.428 -2.216 -38.992 1.00 93.88 98 ALA A N 1
ATOM 733 C CA . ALA A 1 98 ? 18.025 -2.040 -40.385 1.00 93.88 98 ALA A CA 1
ATOM 734 C C . ALA A 1 98 ? 19.150 -1.445 -41.253 1.00 93.88 98 ALA A C 1
ATOM 736 O O . ALA A 1 98 ? 19.325 -1.858 -42.398 1.00 93.88 98 ALA A O 1
ATOM 737 N N . MET A 1 99 ? 19.947 -0.507 -40.721 1.00 92.00 99 MET A N 1
ATOM 738 C CA . MET A 1 99 ? 21.130 0.013 -41.425 1.00 92.00 99 MET A CA 1
ATOM 739 C C . MET A 1 99 ? 22.180 -1.080 -41.654 1.00 92.00 99 MET A C 1
ATOM 741 O O . MET A 1 99 ? 22.722 -1.191 -42.754 1.00 92.00 99 MET A O 1
ATOM 745 N N . VAL A 1 100 ? 22.457 -1.890 -40.628 1.00 91.19 100 VAL A N 1
ATOM 746 C CA . VAL A 1 100 ? 23.421 -2.998 -40.702 1.00 91.19 100 VAL A CA 1
ATOM 747 C C . VAL A 1 100 ? 22.925 -4.100 -41.637 1.00 91.19 100 VAL A C 1
ATOM 749 O O . VAL A 1 100 ? 23.694 -4.581 -42.459 1.00 91.19 100 VAL A O 1
ATOM 752 N N . GLU A 1 101 ? 21.650 -4.471 -41.570 1.00 91.50 101 GLU A N 1
ATOM 753 C CA . GLU A 1 101 ? 21.021 -5.457 -42.453 1.00 91.50 101 GLU A CA 1
ATOM 754 C C . GLU A 1 101 ? 21.031 -4.994 -43.909 1.00 91.50 101 GLU A C 1
ATOM 756 O O . GLU A 1 101 ? 21.396 -5.767 -44.791 1.00 91.50 101 GLU A O 1
ATOM 761 N N . ALA A 1 102 ? 20.698 -3.726 -44.174 1.00 89.38 102 ALA A N 1
ATOM 762 C CA . ALA A 1 102 ? 20.759 -3.162 -45.518 1.00 89.38 102 ALA A CA 1
ATOM 763 C C . ALA A 1 102 ? 22.191 -3.166 -46.073 1.00 89.38 102 ALA A C 1
ATOM 765 O O . ALA A 1 102 ? 22.389 -3.466 -47.253 1.00 89.38 102 ALA A O 1
ATOM 766 N N . TRP A 1 103 ? 23.185 -2.864 -45.232 1.00 89.81 103 TRP A N 1
ATOM 767 C CA . TRP A 1 103 ? 24.593 -2.969 -45.607 1.00 89.81 103 TRP A CA 1
ATOM 768 C C . TRP A 1 103 ? 24.997 -4.424 -45.860 1.00 89.81 103 TRP A C 1
ATOM 770 O O . TRP A 1 103 ? 25.510 -4.716 -46.934 1.00 89.81 103 TRP A O 1
ATOM 780 N N . ASN A 1 104 ? 24.688 -5.351 -44.948 1.00 86.81 104 ASN A N 1
ATOM 781 C CA . ASN A 1 104 ? 24.965 -6.781 -45.106 1.00 86.81 104 ASN A CA 1
ATOM 782 C C . ASN A 1 104 ? 24.328 -7.335 -46.386 1.00 86.81 104 ASN A C 1
ATOM 784 O O . ASN A 1 104 ? 24.989 -8.030 -47.139 1.00 86.81 104 ASN A O 1
ATOM 788 N N . ALA A 1 105 ? 23.082 -6.983 -46.701 1.00 85.12 105 ALA A N 1
ATOM 789 C CA . ALA A 1 105 ? 22.412 -7.448 -47.916 1.00 85.12 105 ALA A CA 1
ATOM 790 C C . ALA A 1 105 ? 23.103 -6.972 -49.209 1.00 85.12 105 ALA A C 1
ATOM 792 O O . ALA A 1 105 ? 23.068 -7.665 -50.226 1.00 85.12 105 ALA A O 1
ATOM 793 N N . ARG A 1 106 ? 23.722 -5.785 -49.186 1.00 81.06 106 ARG A N 1
ATOM 794 C CA . ARG A 1 106 ? 24.435 -5.198 -50.335 1.00 81.06 106 ARG A CA 1
ATOM 795 C C . ARG A 1 106 ? 25.897 -5.629 -50.417 1.00 81.06 106 ARG A C 1
ATOM 797 O O . ARG A 1 106 ? 26.439 -5.728 -51.514 1.00 81.06 106 ARG A O 1
ATOM 804 N N . CYS A 1 107 ? 26.519 -5.858 -49.267 1.00 81.31 107 CYS A N 1
ATOM 805 C CA . CYS A 1 107 ? 27.963 -5.975 -49.090 1.00 81.31 107 CYS A CA 1
ATOM 806 C C . CYS A 1 107 ? 28.372 -7.269 -48.370 1.00 81.31 107 CYS A C 1
ATOM 808 O O . CYS A 1 107 ? 29.446 -7.305 -47.778 1.00 81.31 107 CYS A O 1
ATOM 810 N N . ASP A 1 108 ? 27.525 -8.302 -48.388 1.00 71.69 108 ASP A N 1
ATOM 811 C CA . ASP A 1 108 ? 27.676 -9.519 -47.582 1.00 71.69 108 ASP A CA 1
ATOM 812 C C . ASP A 1 108 ? 29.080 -10.136 -47.673 1.00 71.69 108 ASP A C 1
ATOM 814 O O . ASP A 1 108 ? 29.611 -10.385 -48.761 1.00 71.69 108 ASP A O 1
ATOM 818 N N . ALA A 1 109 ? 29.660 -10.439 -46.511 1.00 54.59 109 ALA A N 1
ATOM 819 C CA . ALA A 1 109 ? 31.038 -10.889 -46.329 1.00 54.59 109 ALA A CA 1
ATOM 820 C C . ALA A 1 109 ? 31.370 -12.194 -47.077 1.00 54.59 109 ALA A C 1
ATOM 822 O O . ALA A 1 109 ? 32.529 -12.413 -47.425 1.00 54.59 109 ALA A O 1
ATOM 823 N N . ASN A 1 110 ? 30.365 -13.013 -47.406 1.00 53.12 110 ASN A N 1
ATOM 824 C CA . ASN A 1 110 ? 30.538 -14.226 -48.215 1.00 53.12 110 ASN A CA 1
ATOM 825 C C . ASN A 1 110 ? 30.777 -13.953 -49.713 1.00 53.12 110 ASN A C 1
ATOM 827 O O . ASN A 1 110 ? 31.117 -14.876 -50.444 1.00 53.12 110 ASN A O 1
ATOM 831 N N . ARG A 1 111 ? 30.616 -12.707 -50.179 1.00 54.69 111 ARG A N 1
ATOM 832 C CA . ARG A 1 111 ? 30.889 -12.279 -51.567 1.00 54.69 111 ARG A CA 1
ATOM 833 C C . ARG A 1 111 ? 31.932 -11.176 -51.670 1.00 54.69 111 ARG A C 1
ATOM 835 O O . ARG A 1 111 ? 32.330 -10.815 -52.768 1.00 54.69 111 ARG A O 1
ATOM 842 N N . VAL A 1 112 ? 32.401 -10.624 -50.556 1.00 54.66 112 VAL A N 1
ATOM 843 C CA . VAL A 1 112 ? 33.322 -9.475 -50.537 1.00 54.66 112 VAL A CA 1
ATOM 844 C C . VAL A 1 112 ? 34.691 -9.795 -51.164 1.00 54.66 112 VAL A C 1
ATOM 846 O O . VAL A 1 112 ? 35.346 -8.886 -51.664 1.00 54.66 112 VAL A O 1
ATOM 849 N N . GLY A 1 113 ? 35.083 -11.073 -51.243 1.00 54.88 113 GLY A N 1
ATOM 850 C CA . GLY A 1 113 ? 36.230 -11.538 -52.044 1.00 54.88 113 GLY A CA 1
ATOM 851 C C . GLY A 1 113 ? 35.937 -11.789 -53.534 1.00 54.88 113 GLY A C 1
ATOM 852 O O . GLY A 1 113 ? 36.867 -11.987 -54.308 1.00 54.88 113 GLY A O 1
ATOM 853 N N . GLU A 1 114 ? 34.665 -11.768 -53.939 1.00 62.16 114 GLU A N 1
ATOM 854 C CA . GLU A 1 114 ? 34.174 -11.970 -55.314 1.00 62.16 114 GLU A CA 1
ATOM 855 C C . GLU A 1 114 ? 33.649 -10.667 -55.950 1.00 62.16 114 GLU A C 1
ATOM 857 O O . GLU A 1 114 ? 33.334 -10.626 -57.141 1.00 62.16 114 GLU A O 1
ATOM 862 N N . LEU A 1 115 ? 33.540 -9.585 -55.169 1.00 68.62 115 LEU A N 1
ATOM 863 C CA . LEU A 1 115 ? 33.107 -8.282 -55.660 1.00 68.62 115 LEU A CA 1
ATOM 864 C C . LEU A 1 115 ? 34.212 -7.639 -56.518 1.00 68.62 115 LEU A C 1
ATOM 866 O O . LEU A 1 115 ? 35.360 -7.557 -56.078 1.00 68.62 115 LEU A O 1
ATOM 870 N N . PRO A 1 116 ? 33.880 -7.092 -57.704 1.00 78.31 116 PRO A N 1
ATOM 871 C CA . PRO A 1 116 ? 34.805 -6.259 -58.465 1.00 78.31 116 PRO A CA 1
ATOM 872 C C . PRO A 1 116 ? 35.347 -5.110 -57.605 1.00 78.31 116 PRO A C 1
ATOM 874 O O . PRO A 1 116 ? 34.611 -4.526 -56.806 1.00 78.31 116 PRO A O 1
ATOM 877 N N . GLU A 1 117 ? 36.613 -4.736 -57.805 1.00 79.12 117 GLU A N 1
ATOM 878 C CA . GLU A 1 117 ? 37.322 -3.745 -56.977 1.00 79.12 117 GLU A CA 1
ATOM 879 C C . GLU A 1 117 ? 36.541 -2.432 -56.713 1.00 79.12 117 GLU A C 1
ATOM 881 O O . GLU A 1 117 ? 36.555 -1.955 -55.573 1.00 79.12 117 GLU A O 1
ATOM 886 N N . PRO A 1 118 ? 35.793 -1.852 -57.679 1.00 82.12 118 PRO A N 1
ATOM 887 C CA . PRO A 1 118 ? 34.967 -0.670 -57.419 1.00 82.12 118 PRO A CA 1
ATOM 888 C C . PRO A 1 118 ? 33.831 -0.917 -56.412 1.00 82.12 118 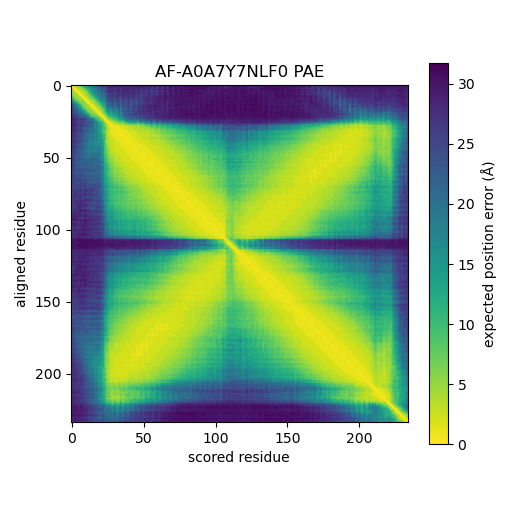PRO A C 1
ATOM 890 O O . PRO A 1 118 ? 33.573 -0.076 -55.550 1.00 82.12 118 PRO A O 1
ATOM 893 N N . ALA A 1 119 ? 33.172 -2.078 -56.488 1.00 81.75 119 ALA A N 1
ATOM 894 C CA . ALA A 1 119 ? 32.085 -2.452 -55.583 1.00 81.75 119 ALA A CA 1
ATOM 895 C C . ALA A 1 119 ? 32.614 -2.735 -54.169 1.00 81.75 119 ALA A C 1
ATOM 897 O O . ALA A 1 119 ? 32.035 -2.279 -53.183 1.00 81.75 119 ALA A O 1
ATOM 898 N N . PHE A 1 120 ? 33.771 -3.393 -54.070 1.00 82.75 120 PHE A N 1
ATOM 899 C CA . PHE A 1 120 ? 34.461 -3.624 -52.803 1.00 82.75 120 PHE A CA 1
ATOM 900 C C . PHE A 1 120 ? 34.847 -2.314 -52.094 1.00 82.75 120 PHE A C 1
ATOM 902 O O . PHE A 1 120 ? 34.544 -2.135 -50.912 1.00 82.75 120 PHE A O 1
ATOM 909 N N . LYS A 1 121 ? 35.457 -1.359 -52.815 1.00 84.50 121 LYS A N 1
ATOM 910 C CA . LYS A 1 121 ? 35.811 -0.037 -52.261 1.00 84.50 121 LYS A CA 1
ATOM 911 C C . LYS A 1 121 ? 34.574 0.744 -51.807 1.00 84.50 121 LYS A C 1
ATOM 913 O O . LYS A 1 121 ? 34.612 1.366 -50.747 1.00 84.50 121 LYS A O 1
ATOM 918 N N . SER A 1 122 ? 33.470 0.666 -52.556 1.00 86.25 122 SER A N 1
ATOM 919 C CA . SER A 1 122 ? 32.188 1.270 -52.164 1.00 86.25 122 SER A CA 1
ATOM 920 C C . SER A 1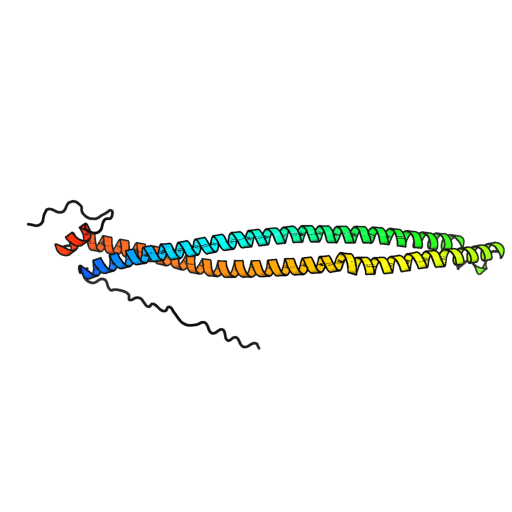 122 ? 31.648 0.670 -50.861 1.00 86.25 122 SER A C 1
ATOM 922 O O . SER A 1 122 ? 31.262 1.412 -49.959 1.00 86.25 122 SER A O 1
ATOM 924 N N . CYS A 1 123 ? 31.679 -0.658 -50.722 1.00 87.75 123 CYS A N 1
ATOM 925 C CA . CYS A 1 123 ? 31.236 -1.345 -49.508 1.00 87.75 123 CYS A CA 1
ATOM 926 C C . CYS A 1 123 ? 32.086 -1.001 -48.276 1.00 87.75 123 CYS A C 1
ATOM 928 O O . CYS A 1 123 ? 31.531 -0.805 -47.191 1.00 87.75 123 CYS A O 1
ATOM 930 N N . GLN A 1 124 ? 33.411 -0.875 -48.427 1.00 87.19 124 GLN A N 1
ATOM 931 C CA . GLN A 1 124 ? 34.283 -0.419 -47.337 1.00 87.19 124 GLN A CA 1
ATOM 932 C C . GLN A 1 124 ? 33.999 1.028 -46.925 1.00 87.19 124 GLN A C 1
ATOM 934 O O . GLN A 1 124 ? 33.915 1.316 -45.731 1.00 87.19 124 GLN A O 1
ATOM 939 N N . ALA A 1 125 ? 33.825 1.931 -47.893 1.00 88.12 125 ALA A N 1
ATOM 940 C CA . ALA A 1 125 ? 33.507 3.328 -47.612 1.00 88.12 125 ALA A CA 1
ATOM 941 C C . ALA A 1 125 ? 32.149 3.470 -46.902 1.00 88.12 125 ALA A C 1
ATOM 943 O O . ALA A 1 125 ? 32.017 4.248 -45.956 1.00 88.12 125 ALA A O 1
ATOM 944 N N . GLU A 1 126 ? 31.147 2.684 -47.307 1.00 88.94 126 GLU A N 1
ATOM 945 C CA . GLU A 1 126 ? 29.840 2.667 -46.650 1.00 88.94 126 GLU A CA 1
ATOM 946 C C . GLU A 1 126 ? 29.918 2.099 -45.228 1.00 88.94 126 GLU A C 1
ATOM 948 O O . GLU A 1 126 ? 29.345 2.693 -44.314 1.00 88.94 126 GLU A O 1
ATOM 953 N N . LYS A 1 127 ? 30.693 1.027 -45.008 1.00 89.38 127 LYS A N 1
ATOM 954 C CA . LYS A 1 127 ? 30.947 0.487 -43.664 1.00 89.38 127 LYS A CA 1
ATOM 955 C C . LYS A 1 127 ? 31.565 1.545 -42.749 1.00 89.38 127 LYS A C 1
ATOM 957 O O . LYS A 1 127 ? 31.031 1.798 -41.673 1.00 89.38 127 LYS A O 1
ATOM 962 N N . ALA A 1 128 ? 32.627 2.211 -43.207 1.00 90.00 128 ALA A N 1
ATOM 963 C CA . ALA A 1 128 ? 33.307 3.264 -42.450 1.00 90.00 128 ALA A CA 1
ATOM 964 C C . ALA A 1 128 ? 32.381 4.450 -42.114 1.00 90.00 128 ALA A C 1
ATOM 966 O O . ALA A 1 128 ? 32.577 5.127 -41.107 1.00 90.00 128 ALA A O 1
ATOM 967 N N . ARG A 1 129 ? 31.346 4.692 -42.931 1.00 91.94 129 ARG A N 1
ATOM 968 C CA . ARG A 1 129 ? 30.310 5.703 -42.674 1.00 91.94 129 ARG A CA 1
ATOM 969 C C . ARG A 1 129 ? 29.246 5.229 -41.673 1.00 91.94 129 ARG A C 1
ATOM 971 O O . ARG A 1 129 ? 28.764 6.026 -40.868 1.00 91.94 129 ARG A O 1
ATOM 978 N N . LEU A 1 130 ? 28.841 3.960 -41.739 1.00 92.00 130 LEU A N 1
ATOM 979 C CA . LEU A 1 130 ? 27.779 3.390 -40.900 1.00 92.00 130 LEU A CA 1
ATOM 980 C C . LEU A 1 130 ? 28.249 3.071 -39.480 1.00 92.00 130 LEU A C 1
ATOM 982 O O . LEU A 1 130 ? 27.527 3.352 -38.526 1.00 92.00 130 LEU A O 1
ATOM 986 N N . GLU A 1 131 ? 29.457 2.538 -39.331 1.00 92.00 131 GLU A N 1
ATOM 987 C CA . GLU A 1 131 ? 30.038 2.119 -38.051 1.00 92.00 131 GLU A CA 1
ATOM 988 C C . GLU A 1 131 ? 29.997 3.199 -36.946 1.00 92.00 131 GLU A C 1
ATOM 990 O O . GLU A 1 131 ? 29.484 2.900 -35.859 1.00 92.00 131 GLU A O 1
ATOM 995 N N . PRO A 1 132 ? 30.408 4.466 -37.177 1.00 95.25 132 PRO A N 1
ATOM 996 C CA . PRO A 1 132 ? 30.286 5.509 -36.156 1.00 95.25 132 PRO A CA 1
ATOM 997 C C . PRO A 1 132 ? 28.826 5.850 -35.836 1.00 95.25 132 PRO A C 1
ATOM 999 O O . PRO A 1 132 ? 28.509 6.166 -34.692 1.00 95.25 132 PRO A O 1
ATOM 1002 N N . THR A 1 133 ? 27.923 5.752 -36.817 1.00 93.81 133 THR A N 1
ATOM 1003 C CA . THR A 1 133 ? 26.489 6.027 -36.633 1.00 93.81 133 THR A CA 1
ATOM 1004 C C . THR A 1 133 ? 25.844 4.965 -35.742 1.00 93.81 133 THR A C 1
ATOM 1006 O O . THR A 1 133 ? 25.176 5.301 -34.766 1.00 93.81 133 THR A O 1
ATOM 1009 N N . VAL A 1 134 ? 26.087 3.684 -36.032 1.00 93.69 134 VAL A N 1
ATOM 1010 C CA . VAL A 1 134 ? 25.588 2.552 -35.234 1.00 93.69 134 VAL A CA 1
ATOM 1011 C C . VAL A 1 134 ? 26.155 2.608 -33.817 1.00 93.69 134 VAL A C 1
ATOM 1013 O O . VAL A 1 134 ? 25.397 2.522 -32.853 1.00 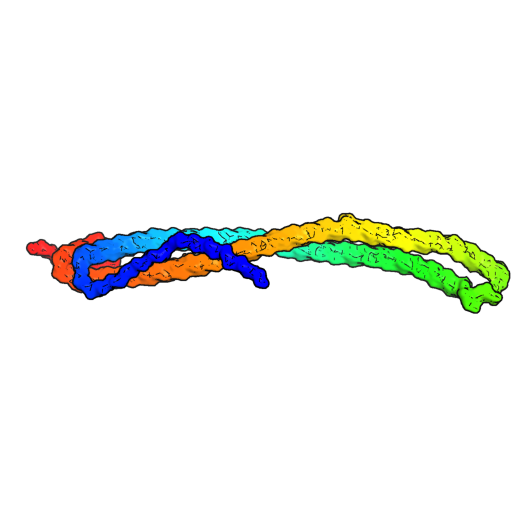93.69 134 VAL A O 1
ATOM 1016 N N . THR A 1 135 ? 27.461 2.848 -33.682 1.00 94.31 135 THR A N 1
ATOM 1017 C CA . THR A 1 135 ? 28.116 2.996 -32.373 1.00 94.31 135 THR A CA 1
ATOM 1018 C C . THR A 1 135 ? 27.505 4.146 -31.575 1.00 94.31 135 THR A C 1
ATOM 1020 O O . THR A 1 135 ? 27.172 3.976 -30.405 1.00 94.31 135 THR A O 1
ATOM 1023 N N . ALA A 1 136 ? 27.280 5.304 -32.205 1.00 94.25 136 ALA A N 1
ATOM 1024 C CA . ALA A 1 136 ? 26.653 6.447 -31.549 1.00 94.25 136 ALA A CA 1
ATOM 1025 C C . ALA A 1 136 ? 25.226 6.139 -31.069 1.00 94.25 136 ALA A C 1
ATOM 1027 O O . ALA A 1 136 ? 24.857 6.570 -29.975 1.00 94.25 136 ALA A O 1
ATOM 1028 N N . ILE A 1 137 ? 24.441 5.381 -31.846 1.00 94.25 137 ILE A N 1
ATOM 1029 C CA . ILE A 1 137 ? 23.094 4.948 -31.449 1.00 94.25 137 ILE A CA 1
ATOM 1030 C C . ILE A 1 137 ? 23.165 4.038 -30.222 1.00 94.25 137 ILE A C 1
ATOM 1032 O O . ILE A 1 137 ? 22.474 4.321 -29.243 1.00 94.25 137 ILE A O 1
ATOM 1036 N N . VAL A 1 138 ? 24.004 2.997 -30.254 1.00 91.94 138 VAL A N 1
ATOM 1037 C CA . VAL A 1 138 ? 24.153 2.035 -29.146 1.00 91.94 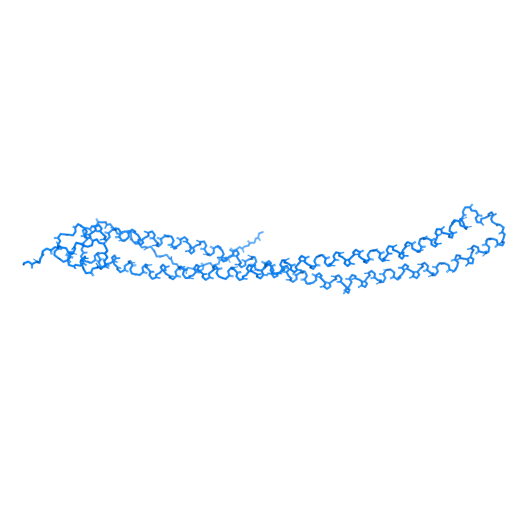138 VAL A CA 1
ATOM 1038 C C . VAL A 1 138 ? 24.622 2.746 -27.879 1.00 91.94 138 VAL A C 1
ATOM 1040 O O . VAL A 1 138 ? 23.938 2.698 -26.862 1.00 91.94 138 VAL A O 1
ATOM 1043 N N . SER A 1 139 ? 25.703 3.527 -27.954 1.00 94.44 139 SER A N 1
ATOM 1044 C CA . SER A 1 139 ? 26.202 4.265 -26.789 1.00 94.44 139 SER A CA 1
ATOM 1045 C C . SER A 1 139 ? 25.202 5.293 -26.255 1.00 94.44 139 SER A C 1
ATOM 1047 O O . SER A 1 139 ? 25.213 5.607 -25.068 1.00 94.44 139 SER A O 1
ATOM 1049 N N . ALA A 1 140 ? 24.359 5.872 -27.113 1.00 95.06 140 ALA A N 1
ATOM 1050 C CA . ALA A 1 140 ? 23.294 6.755 -26.656 1.00 95.06 140 ALA A CA 1
ATOM 1051 C C . ALA A 1 140 ? 22.175 5.977 -25.949 1.00 95.06 140 ALA A C 1
ATOM 1053 O O . ALA A 1 140 ? 21.675 6.458 -24.941 1.00 95.06 140 ALA A O 1
ATOM 1054 N N . VAL A 1 141 ? 21.808 4.787 -26.435 1.00 95.31 141 VAL A N 1
ATOM 1055 C CA . VAL A 1 141 ? 20.830 3.912 -25.766 1.00 95.31 141 VAL A CA 1
ATOM 1056 C C . VAL A 1 141 ? 21.317 3.506 -24.374 1.00 95.31 141 VAL A C 1
ATOM 1058 O O . VAL A 1 141 ? 20.536 3.583 -23.426 1.00 95.31 141 VAL A O 1
ATOM 1061 N N . ASP A 1 142 ? 22.594 3.148 -24.228 1.00 94.00 142 ASP A N 1
ATOM 1062 C CA . ASP A 1 142 ? 23.170 2.776 -22.929 1.00 94.00 142 ASP A CA 1
ATOM 1063 C C . ASP A 1 142 ? 23.082 3.938 -21.928 1.00 94.00 142 ASP A C 1
ATOM 1065 O O . ASP A 1 142 ? 22.524 3.792 -20.839 1.00 94.00 142 ASP A O 1
ATOM 1069 N N . ARG A 1 143 ? 23.527 5.138 -22.333 1.00 96.38 143 ARG A N 1
ATOM 1070 C CA . ARG A 1 143 ? 23.443 6.346 -21.492 1.00 96.38 143 ARG A CA 1
ATOM 1071 C C . ARG A 1 143 ? 22.011 6.703 -21.112 1.00 96.38 143 ARG A C 1
ATOM 1073 O O . ARG A 1 143 ? 21.755 7.107 -19.979 1.00 96.38 143 ARG A O 1
ATOM 1080 N N . ASP A 1 144 ? 21.083 6.591 -22.056 1.00 95.38 144 ASP A N 1
ATOM 1081 C CA . ASP A 1 144 ? 19.681 6.902 -21.799 1.00 95.38 144 ASP A CA 1
ATOM 1082 C C . ASP A 1 144 ? 19.060 5.878 -20.846 1.00 95.38 144 ASP A C 1
ATOM 1084 O O . ASP A 1 144 ? 18.240 6.256 -20.013 1.00 95.38 144 ASP A O 1
ATOM 1088 N N . THR A 1 145 ? 19.481 4.611 -20.915 1.00 95.00 145 THR A N 1
ATOM 1089 C CA . THR A 1 145 ? 19.047 3.549 -19.993 1.00 95.00 145 THR A CA 1
ATOM 1090 C C . THR A 1 145 ? 19.514 3.841 -18.575 1.00 95.00 145 THR A C 1
ATOM 1092 O O . THR A 1 145 ? 18.685 3.922 -17.668 1.00 95.00 145 THR A O 1
ATOM 1095 N N . GLU A 1 146 ? 20.805 4.117 -18.388 1.00 95.94 146 GLU A N 1
ATOM 1096 C CA . GLU A 1 146 ? 21.355 4.508 -17.083 1.00 95.94 146 GLU A CA 1
ATOM 1097 C C . GLU A 1 146 ? 20.669 5.768 -16.530 1.00 95.94 146 GLU A C 1
ATOM 1099 O O . GLU A 1 146 ? 20.315 5.849 -15.349 1.00 95.94 146 GLU A O 1
ATOM 1104 N N . SER A 1 147 ? 20.443 6.763 -17.392 1.00 96.38 147 SER A N 1
ATOM 1105 C CA . SER A 1 147 ? 19.758 8.003 -17.025 1.00 96.38 147 SER A CA 1
ATOM 1106 C C . SER A 1 147 ? 18.303 7.756 -16.626 1.00 96.38 147 SER A C 1
ATOM 1108 O O . SER A 1 147 ? 17.837 8.319 -15.634 1.00 96.38 147 SER A O 1
ATOM 1110 N N . PHE A 1 148 ? 17.579 6.908 -17.358 1.00 95.81 148 PHE A N 1
ATOM 1111 C CA . PHE A 1 148 ? 16.192 6.565 -17.057 1.00 95.81 148 PHE A CA 1
ATOM 1112 C C . PHE A 1 148 ? 16.079 5.834 -15.716 1.00 95.81 148 PHE A C 1
ATOM 1114 O O . PHE A 1 148 ? 15.266 6.217 -14.871 1.00 95.81 148 PHE A O 1
ATOM 1121 N N . GLU A 1 149 ? 16.935 4.845 -15.467 1.00 94.19 149 GLU A N 1
ATOM 1122 C CA . GLU A 1 149 ? 16.967 4.130 -14.189 1.00 94.19 149 GLU A CA 1
ATOM 1123 C C . GLU A 1 149 ? 17.234 5.080 -13.018 1.00 94.19 149 GLU A C 1
ATOM 1125 O O . GLU A 1 149 ? 16.466 5.122 -12.052 1.00 94.19 149 GLU A O 1
ATOM 1130 N N . LYS A 1 150 ? 18.274 5.911 -13.129 1.00 95.25 150 LYS A N 1
ATOM 1131 C CA . LYS A 1 150 ? 18.701 6.806 -12.050 1.00 95.25 150 LYS A CA 1
ATOM 1132 C C . LYS A 1 150 ? 17.730 7.956 -11.796 1.00 95.25 150 LYS A C 1
ATOM 1134 O O . LYS A 1 150 ? 17.473 8.297 -10.644 1.00 95.25 150 LYS A O 1
ATOM 1139 N N . ASN A 1 151 ? 17.232 8.589 -12.855 1.00 94.75 151 ASN A N 1
ATOM 1140 C CA . ASN A 1 151 ? 16.505 9.855 -12.741 1.00 94.75 151 ASN A CA 1
ATOM 1141 C C . ASN A 1 151 ? 14.986 9.675 -12.741 1.00 94.75 151 ASN A C 1
ATOM 1143 O O . ASN A 1 151 ? 14.281 10.557 -12.257 1.00 94.75 151 ASN A O 1
ATOM 1147 N N . GLN A 1 152 ? 14.477 8.565 -13.281 1.00 92.12 152 GLN A N 1
ATOM 1148 C CA . GLN A 1 152 ? 13.038 8.310 -13.367 1.00 92.12 152 GLN A CA 1
ATOM 1149 C C . GLN A 1 152 ? 12.614 7.176 -12.434 1.00 92.12 152 GLN A C 1
ATOM 1151 O O . GLN A 1 152 ? 11.701 7.362 -11.630 1.00 92.12 152 GLN A O 1
ATOM 1156 N N . LEU A 1 153 ? 13.275 6.013 -12.493 1.00 93.31 153 LEU A N 1
ATOM 1157 C CA . LEU A 1 153 ? 12.831 4.838 -11.733 1.00 93.31 153 LEU A CA 1
ATOM 1158 C C . LEU A 1 153 ? 13.211 4.896 -10.252 1.00 93.31 153 LEU A C 1
ATOM 1160 O O . LEU A 1 153 ? 12.333 4.707 -9.407 1.00 93.31 153 LEU A O 1
ATOM 1164 N N . ALA A 1 154 ? 14.470 5.193 -9.922 1.00 92.81 154 ALA A N 1
ATOM 1165 C CA . ALA A 1 154 ? 14.934 5.196 -8.533 1.00 92.81 154 ALA A CA 1
ATOM 1166 C C . ALA A 1 154 ? 14.131 6.156 -7.620 1.00 92.81 154 ALA A C 1
ATOM 1168 O O . ALA A 1 154 ? 13.684 5.726 -6.553 1.00 92.81 154 ALA A O 1
ATOM 1169 N N . PRO A 1 155 ? 13.810 7.403 -8.029 1.00 92.94 155 PRO A N 1
ATOM 1170 C CA . PRO A 1 155 ? 12.970 8.283 -7.214 1.00 92.94 155 PRO A CA 1
ATOM 1171 C C . PRO A 1 155 ? 11.553 7.739 -6.992 1.00 92.94 155 PRO A C 1
ATOM 1173 O O . PRO A 1 155 ? 10.970 7.940 -5.924 1.00 92.94 155 PRO A O 1
ATOM 1176 N N . MET A 1 156 ? 10.981 7.041 -7.980 1.00 92.19 156 MET A N 1
ATOM 1177 C CA . MET A 1 156 ? 9.672 6.402 -7.824 1.00 92.19 156 MET A CA 1
ATOM 1178 C C . MET A 1 156 ? 9.734 5.240 -6.833 1.00 92.19 156 MET A C 1
ATOM 1180 O O . MET A 1 156 ? 8.818 5.083 -6.029 1.00 92.19 156 MET A O 1
ATOM 1184 N N . GLU A 1 157 ? 10.804 4.446 -6.851 1.00 92.44 157 GLU A N 1
ATOM 1185 C CA . GLU A 1 157 ? 11.015 3.346 -5.901 1.00 92.44 157 GLU A CA 1
ATOM 1186 C C . GLU A 1 157 ? 11.135 3.838 -4.459 1.00 92.44 157 GLU A C 1
ATOM 1188 O O . GLU A 1 157 ? 10.547 3.244 -3.551 1.00 92.44 157 GLU A O 1
ATOM 1193 N N . ASP A 1 158 ? 11.786 4.979 -4.247 1.00 93.75 158 ASP A N 1
ATOM 1194 C CA . ASP A 1 158 ? 11.828 5.629 -2.940 1.00 93.75 158 ASP A CA 1
ATOM 1195 C C . ASP A 1 158 ? 10.437 6.059 -2.457 1.00 93.75 158 ASP A C 1
ATOM 1197 O O . ASP A 1 158 ? 10.101 5.892 -1.279 1.00 93.75 158 ASP A O 1
ATOM 1201 N N . ILE A 1 159 ? 9.602 6.598 -3.354 1.00 93.69 159 ILE A N 1
ATOM 1202 C CA . ILE A 1 159 ? 8.211 6.944 -3.028 1.00 93.69 159 ILE A CA 1
ATOM 1203 C C . ILE A 1 159 ? 7.429 5.677 -2.666 1.00 93.69 159 ILE A C 1
ATOM 1205 O O . ILE A 1 159 ? 6.786 5.653 -1.615 1.00 93.69 159 ILE A O 1
ATOM 1209 N N . PHE A 1 160 ? 7.540 4.614 -3.468 1.00 93.00 160 PHE A N 1
ATOM 1210 C CA . PHE A 1 160 ? 6.912 3.322 -3.183 1.00 93.00 160 PHE A CA 1
ATOM 1211 C C . PHE A 1 160 ? 7.297 2.782 -1.811 1.00 93.00 160 PHE A C 1
ATOM 1213 O O . PHE A 1 160 ? 6.434 2.357 -1.043 1.00 93.00 160 PHE A O 1
ATOM 1220 N N . LYS A 1 161 ? 8.588 2.822 -1.477 1.00 94.62 161 LYS A N 1
ATOM 1221 C CA . LYS A 1 161 ? 9.098 2.327 -0.199 1.00 94.62 161 LYS A CA 1
ATOM 1222 C C . LYS A 1 161 ? 8.536 3.121 0.979 1.00 94.62 161 LYS A C 1
ATOM 1224 O O . LYS A 1 161 ? 8.132 2.522 1.979 1.00 94.62 161 LYS A O 1
ATOM 1229 N N . ARG A 1 162 ? 8.466 4.452 0.859 1.00 94.19 162 ARG A N 1
ATOM 1230 C CA . ARG A 1 162 ? 7.876 5.322 1.891 1.00 94.19 162 ARG A CA 1
ATOM 1231 C C . ARG A 1 162 ? 6.387 5.046 2.076 1.00 94.19 162 ARG A C 1
ATOM 1233 O O . ARG A 1 162 ? 5.959 4.841 3.208 1.00 94.19 162 ARG A O 1
ATOM 1240 N N . GLN A 1 163 ? 5.623 4.981 0.987 1.00 94.81 163 GLN A N 1
ATOM 1241 C CA . GLN A 1 163 ? 4.188 4.683 1.045 1.00 94.81 163 GLN A CA 1
ATOM 1242 C C . GLN A 1 163 ? 3.926 3.297 1.632 1.00 94.81 163 GLN A C 1
ATOM 1244 O O . GLN A 1 163 ? 3.101 3.162 2.531 1.00 94.81 163 GLN A O 1
ATOM 1249 N N . LYS A 1 164 ? 4.686 2.282 1.208 1.00 94.69 164 LYS A N 1
ATOM 1250 C CA . LYS A 1 164 ? 4.587 0.934 1.770 1.00 94.69 164 LYS A CA 1
ATOM 1251 C C . LYS A 1 164 ? 4.865 0.920 3.273 1.00 94.69 164 LYS A C 1
ATOM 1253 O O . LYS A 1 164 ? 4.088 0.350 4.026 1.00 94.69 164 LYS A O 1
ATOM 1258 N N . THR A 1 165 ? 5.924 1.596 3.715 1.00 96.38 165 THR A N 1
ATOM 1259 C CA . THR A 1 165 ? 6.246 1.713 5.147 1.00 96.38 165 THR A CA 1
ATOM 1260 C C . THR A 1 165 ? 5.112 2.384 5.928 1.00 96.38 165 THR A C 1
ATOM 1262 O O . THR A 1 165 ? 4.760 1.933 7.017 1.00 96.38 165 THR A O 1
ATOM 1265 N N . ALA A 1 166 ? 4.513 3.441 5.372 1.00 95.25 166 ALA A N 1
ATOM 1266 C CA . ALA A 1 166 ? 3.383 4.124 5.992 1.00 95.25 166 ALA A CA 1
ATOM 1267 C C . ALA A 1 166 ? 2.150 3.209 6.101 1.00 95.25 166 ALA A C 1
ATOM 1269 O O . ALA A 1 166 ? 1.548 3.127 7.173 1.00 95.25 166 ALA A O 1
ATOM 1270 N N . MET A 1 167 ? 1.821 2.472 5.034 1.00 97.31 167 MET A N 1
ATOM 1271 C CA . MET A 1 167 ? 0.730 1.492 5.018 1.00 97.31 167 MET A CA 1
ATOM 1272 C C . MET A 1 167 ? 0.952 0.357 6.020 1.00 97.31 167 MET A C 1
ATOM 1274 O O . MET A 1 167 ? 0.036 0.028 6.769 1.00 97.31 167 MET A O 1
ATOM 1278 N N . ASP A 1 168 ? 2.160 -0.207 6.079 1.00 97.31 168 ASP A N 1
ATOM 1279 C CA . ASP A 1 168 ? 2.509 -1.277 7.023 1.00 97.31 168 ASP A CA 1
ATOM 1280 C C . ASP A 1 168 ? 2.400 -0.770 8.485 1.00 97.31 168 ASP A C 1
ATOM 1282 O O . ASP A 1 168 ? 1.924 -1.474 9.383 1.00 97.31 168 ASP A O 1
ATOM 1286 N N . GLY A 1 169 ? 2.769 0.495 8.726 1.00 97.69 169 GLY A N 1
ATOM 1287 C CA . GLY A 1 169 ? 2.588 1.162 10.017 1.00 97.69 169 GLY A CA 1
ATOM 1288 C C . GLY A 1 169 ? 1.117 1.391 10.386 1.00 97.69 169 GLY A C 1
ATOM 1289 O O . GLY A 1 169 ? 0.736 1.173 11.537 1.00 97.69 169 GLY A O 1
ATOM 1290 N N . LEU A 1 170 ? 0.285 1.805 9.427 1.00 97.50 170 LEU A N 1
ATOM 1291 C CA . LEU A 1 170 ? -1.166 1.952 9.598 1.00 97.50 170 LEU A CA 1
ATOM 1292 C C . LEU A 1 170 ? -1.835 0.607 9.899 1.00 97.50 170 LEU A C 1
ATOM 1294 O O . LEU A 1 170 ? -2.582 0.509 10.870 1.00 97.50 170 LEU A O 1
ATOM 1298 N N . ASP A 1 171 ? -1.515 -0.436 9.133 1.00 97.00 171 ASP A N 1
ATOM 1299 C CA . ASP A 1 171 ? -2.031 -1.796 9.331 1.00 97.00 171 ASP A CA 1
ATOM 1300 C C . ASP A 1 171 ? -1.718 -2.315 10.742 1.00 97.00 171 ASP A C 1
ATOM 1302 O O . ASP A 1 171 ? -2.604 -2.799 11.450 1.00 97.00 171 ASP A O 1
ATOM 1306 N N . THR A 1 172 ? -0.482 -2.106 11.207 1.00 97.81 172 THR A N 1
ATOM 1307 C CA . THR A 1 172 ? -0.069 -2.467 12.571 1.00 97.81 172 THR A CA 1
ATOM 1308 C C . THR A 1 172 ? -0.900 -1.736 13.631 1.00 97.81 172 THR A C 1
ATOM 1310 O O . THR A 1 172 ? -1.371 -2.358 14.587 1.00 97.81 172 THR A O 1
ATOM 1313 N N . ARG A 1 173 ? -1.126 -0.422 13.473 1.00 97.06 173 ARG A N 1
ATOM 1314 C CA . ARG A 1 173 ? -1.947 0.365 14.414 1.00 97.06 173 ARG A CA 1
ATOM 1315 C C . ARG A 1 173 ? -3.407 -0.075 14.413 1.00 97.06 173 ARG A C 1
ATOM 1317 O O . ARG A 1 173 ? -3.996 -0.201 15.487 1.00 97.06 173 ARG A O 1
ATOM 1324 N N . ILE A 1 174 ? -3.980 -0.312 13.234 1.00 97.38 174 ILE A N 1
ATOM 1325 C CA . ILE A 1 174 ? -5.368 -0.759 13.074 1.00 97.38 174 ILE A CA 1
ATOM 1326 C C . ILE A 1 174 ? -5.562 -2.114 13.757 1.00 97.38 174 ILE A C 1
ATOM 1328 O O . ILE A 1 174 ? -6.467 -2.247 14.582 1.00 97.38 174 ILE A O 1
ATOM 1332 N N . LYS A 1 175 ? -4.681 -3.087 13.488 1.00 96.62 175 LYS A N 1
ATOM 1333 C CA . LYS A 1 175 ? -4.716 -4.415 14.120 1.00 96.62 175 LYS A CA 1
ATOM 1334 C C . LYS A 1 175 ? -4.597 -4.326 15.639 1.00 96.62 175 LYS A C 1
ATOM 1336 O O . LYS A 1 175 ? -5.451 -4.857 16.343 1.00 96.62 175 LYS A O 1
ATOM 1341 N N . GLY A 1 176 ? -3.617 -3.576 16.147 1.00 97.31 176 GLY A N 1
ATOM 1342 C CA . GLY A 1 176 ? -3.434 -3.403 17.591 1.00 97.31 176 GLY A CA 1
ATOM 1343 C C . GLY A 1 176 ? -4.643 -2.755 18.280 1.00 97.31 176 GLY A C 1
ATOM 1344 O O . GLY A 1 176 ? -5.068 -3.194 19.350 1.00 97.31 176 GLY A O 1
ATOM 1345 N N . ARG A 1 177 ? -5.259 -1.739 17.660 1.00 97.38 177 ARG A N 1
ATOM 1346 C CA . ARG A 1 177 ? -6.492 -1.134 18.191 1.00 97.38 177 ARG A CA 1
ATOM 1347 C C . ARG A 1 177 ? -7.699 -2.054 18.062 1.00 97.38 177 ARG A C 1
ATOM 1349 O O . ARG A 1 177 ? -8.546 -2.014 18.946 1.00 97.38 177 ARG A O 1
ATOM 1356 N N . PHE A 1 178 ? -7.781 -2.884 17.024 1.00 96.81 178 PHE A N 1
ATOM 1357 C CA . PHE A 1 178 ? -8.851 -3.872 16.884 1.00 96.81 178 PHE A CA 1
ATOM 1358 C C . PHE A 1 178 ? -8.779 -4.949 17.975 1.00 96.81 178 PHE A C 1
ATOM 1360 O O . PHE A 1 178 ? -9.789 -5.252 18.604 1.00 96.81 178 PHE A O 1
ATOM 1367 N N . GLU A 1 179 ? -7.585 -5.452 18.293 1.00 97.06 179 GLU A N 1
ATOM 1368 C CA . GLU A 1 179 ? -7.386 -6.364 19.428 1.00 97.06 179 GLU A CA 1
ATOM 1369 C C . GLU A 1 179 ? -7.795 -5.721 20.759 1.00 97.06 179 GLU A C 1
ATOM 1371 O O . GLU A 1 179 ? -8.447 -6.354 21.593 1.00 97.06 179 GLU A O 1
ATOM 1376 N N . LYS A 1 180 ? -7.447 -4.444 20.965 1.00 97.06 180 LYS A N 1
ATOM 1377 C CA . LYS A 1 180 ? -7.891 -3.695 22.146 1.00 97.06 180 LYS A CA 1
ATOM 1378 C C . LYS A 1 180 ? -9.412 -3.524 22.161 1.00 97.06 180 LYS A C 1
ATOM 1380 O O . LYS A 1 180 ? -10.032 -3.716 23.201 1.00 97.06 180 LYS A O 1
ATOM 1385 N N . TRP A 1 181 ? -10.008 -3.202 21.017 1.00 97.50 181 TRP A N 1
ATOM 1386 C CA . TRP A 1 181 ? -11.451 -3.042 20.863 1.00 97.50 181 TRP A CA 1
ATOM 1387 C C . TRP A 1 181 ? -12.205 -4.327 21.213 1.00 97.50 181 TRP A C 1
ATOM 1389 O O . TRP A 1 181 ? -13.208 -4.252 21.916 1.00 97.50 181 TRP A O 1
ATOM 1399 N N . LEU A 1 182 ? -11.699 -5.500 20.810 1.00 97.31 182 LEU A N 1
ATOM 1400 C CA . LEU A 1 182 ? -12.289 -6.794 21.175 1.00 97.31 182 LEU A CA 1
ATOM 1401 C C . LEU A 1 182 ? -12.334 -6.989 22.695 1.00 97.31 182 LEU A C 1
ATOM 1403 O O . LEU A 1 182 ? -13.386 -7.323 23.231 1.00 97.31 182 LEU A O 1
ATOM 1407 N N . LYS A 1 183 ? -11.241 -6.680 23.402 1.00 96.62 183 LYS A N 1
ATOM 1408 C CA . LYS A 1 183 ? -11.192 -6.757 24.874 1.00 96.62 183 LYS A CA 1
ATOM 1409 C C . LYS A 1 183 ? -12.164 -5.783 25.543 1.00 96.62 183 LYS A C 1
ATOM 1411 O O . LYS A 1 183 ? -12.839 -6.134 26.504 1.00 96.62 183 LYS A O 1
ATOM 1416 N N . VAL A 1 184 ? -12.250 -4.553 25.032 1.00 96.19 184 VAL A N 1
ATOM 1417 C CA . VAL A 1 184 ? -13.189 -3.533 25.534 1.00 96.19 184 VAL A CA 1
ATOM 1418 C C . VAL A 1 184 ? -14.639 -3.959 25.276 1.00 96.19 184 VAL A C 1
ATOM 1420 O O . VAL A 1 184 ? -15.501 -3.757 26.129 1.00 96.19 184 VAL A O 1
ATOM 1423 N N . LYS A 1 185 ? -14.918 -4.589 24.130 1.00 96.19 185 LYS A N 1
ATOM 1424 C CA . LYS A 1 185 ? -16.231 -5.159 23.818 1.00 96.19 185 LYS A CA 1
ATOM 1425 C C . LYS A 1 185 ? -16.596 -6.273 24.800 1.00 96.19 185 LYS A C 1
ATOM 1427 O O . LYS A 1 185 ? -17.682 -6.221 25.361 1.00 96.19 185 LYS A O 1
ATOM 1432 N N . GLU A 1 186 ? -15.705 -7.236 25.025 1.00 96.94 186 GLU A N 1
ATOM 1433 C CA . GLU A 1 186 ? -15.928 -8.324 25.991 1.00 96.94 186 GLU A CA 1
ATOM 1434 C C . GLU A 1 186 ? -16.227 -7.777 27.392 1.00 96.94 186 GLU A C 1
ATOM 1436 O O . GLU A 1 186 ? -17.192 -8.200 28.025 1.00 96.94 186 GLU A O 1
ATOM 1441 N N . LEU A 1 187 ? -15.472 -6.766 27.837 1.00 95.12 187 LEU A N 1
ATOM 1442 C CA . LEU A 1 187 ? -15.715 -6.099 29.116 1.00 95.12 187 LEU A CA 1
ATOM 1443 C C . LEU A 1 187 ? -17.080 -5.392 29.163 1.00 95.12 187 LEU A C 1
ATOM 1445 O O . LEU A 1 187 ? -17.773 -5.448 30.179 1.00 95.12 187 LEU A O 1
ATOM 1449 N N . SER A 1 188 ? -17.478 -4.728 28.075 1.00 95.44 188 SER A N 1
ATOM 1450 C CA . SER A 1 188 ? -18.795 -4.087 27.957 1.00 95.44 188 SER A CA 1
ATOM 1451 C C . SER A 1 188 ? -19.930 -5.112 28.057 1.00 95.44 188 SER A C 1
ATOM 1453 O O . SER A 1 188 ? -20.903 -4.896 28.789 1.00 95.44 188 SER A O 1
ATOM 1455 N N . ASP A 1 189 ? -19.782 -6.255 27.383 1.00 95.44 189 ASP A N 1
ATOM 1456 C CA . ASP A 1 189 ? -20.754 -7.350 27.409 1.00 95.44 189 ASP A CA 1
ATOM 1457 C C . ASP A 1 189 ? -20.855 -7.964 28.821 1.00 95.44 189 ASP A C 1
ATOM 1459 O O . ASP A 1 189 ? -21.961 -8.139 29.342 1.00 95.44 189 ASP A O 1
ATOM 1463 N N . GLU A 1 190 ? -19.719 -8.206 29.488 1.00 94.31 190 GLU A N 1
ATOM 1464 C CA . GLU A 1 190 ? -19.669 -8.707 30.870 1.00 94.31 190 GLU A CA 1
ATOM 1465 C C . GLU A 1 190 ? -20.345 -7.737 31.851 1.00 94.31 190 GLU A C 1
ATOM 1467 O O . GLU A 1 190 ? -21.186 -8.140 32.661 1.00 94.31 190 GLU A O 1
ATOM 1472 N N . MET A 1 191 ? -20.024 -6.441 31.769 1.00 92.19 191 MET A N 1
ATOM 1473 C CA . MET A 1 191 ? -20.635 -5.422 32.625 1.00 92.19 191 MET A CA 1
ATOM 1474 C C . MET A 1 191 ? -22.141 -5.311 32.389 1.00 92.19 191 MET A C 1
ATOM 1476 O O . MET A 1 191 ? -22.903 -5.179 33.349 1.00 92.19 191 MET A O 1
ATOM 1480 N N . THR A 1 192 ? -22.583 -5.404 31.135 1.00 93.06 192 THR A N 1
ATOM 1481 C CA . THR A 1 192 ? -24.008 -5.395 30.780 1.00 93.06 192 THR A CA 1
ATOM 1482 C C . THR A 1 192 ? -24.731 -6.586 31.407 1.00 93.06 192 THR A C 1
ATOM 1484 O O . THR A 1 192 ? -25.759 -6.403 32.064 1.00 93.06 192 THR A O 1
ATOM 1487 N N . ALA A 1 193 ? -24.166 -7.792 31.292 1.00 93.94 193 ALA A N 1
ATOM 1488 C CA . ALA A 1 193 ? -24.716 -8.995 31.912 1.00 93.94 193 ALA A CA 1
ATOM 1489 C C . ALA A 1 193 ? -24.754 -8.882 33.446 1.00 93.94 193 ALA A C 1
ATOM 1491 O O . ALA A 1 193 ? -25.770 -9.183 34.076 1.00 93.94 193 ALA A O 1
ATOM 1492 N N . ARG A 1 194 ? -23.684 -8.372 34.067 1.00 90.12 194 ARG A N 1
ATOM 1493 C CA . ARG A 1 194 ? -23.623 -8.172 35.522 1.00 90.12 194 ARG A CA 1
ATOM 1494 C C . ARG A 1 194 ? -24.658 -7.162 36.012 1.00 90.12 194 ARG A C 1
ATOM 1496 O O . ARG A 1 194 ? -25.295 -7.400 37.036 1.00 90.12 194 ARG A O 1
ATOM 1503 N N . LEU A 1 195 ? -24.847 -6.054 35.296 1.00 88.50 195 LEU A N 1
ATOM 1504 C CA . LEU A 1 195 ? -25.878 -5.065 35.619 1.00 88.50 195 LEU A CA 1
ATOM 1505 C C . LEU A 1 195 ? -27.289 -5.647 35.482 1.00 88.50 195 LEU A C 1
ATOM 1507 O O . LEU A 1 195 ? -28.137 -5.359 36.325 1.00 88.50 195 LEU A O 1
ATOM 1511 N N . ALA A 1 196 ? -27.539 -6.488 34.475 1.00 87.81 196 ALA A N 1
ATOM 1512 C CA . ALA A 1 196 ? -28.815 -7.188 34.321 1.00 87.81 196 ALA A CA 1
ATOM 1513 C C . ALA A 1 196 ? -29.078 -8.174 35.476 1.00 87.81 196 ALA A C 1
ATOM 1515 O O . ALA A 1 196 ? -30.188 -8.213 36.013 1.00 87.81 196 ALA A O 1
ATOM 1516 N N . ASN A 1 197 ? -28.049 -8.905 35.916 1.00 88.81 197 ASN A N 1
ATOM 1517 C CA . ASN A 1 197 ? -28.139 -9.812 37.062 1.00 88.81 197 ASN A CA 1
ATOM 1518 C C . ASN A 1 197 ? -28.395 -9.054 38.372 1.00 88.81 197 ASN A C 1
ATOM 1520 O O . ASN A 1 197 ? -29.302 -9.419 39.114 1.00 88.81 197 ASN A O 1
ATOM 1524 N N . LEU A 1 198 ? -27.657 -7.967 38.634 1.00 85.12 198 LEU A N 1
ATOM 1525 C CA . LEU A 1 198 ? -27.878 -7.113 39.809 1.00 85.12 198 LEU A CA 1
ATOM 1526 C C . LEU A 1 198 ? -29.285 -6.513 39.816 1.00 85.12 198 LEU A C 1
ATOM 1528 O O . LEU A 1 198 ? -29.942 -6.500 40.854 1.00 85.12 198 LEU A O 1
ATOM 1532 N N . ARG A 1 199 ? -29.765 -6.057 38.653 1.00 85.12 199 ARG A N 1
ATOM 1533 C CA . ARG A 1 199 ? -31.132 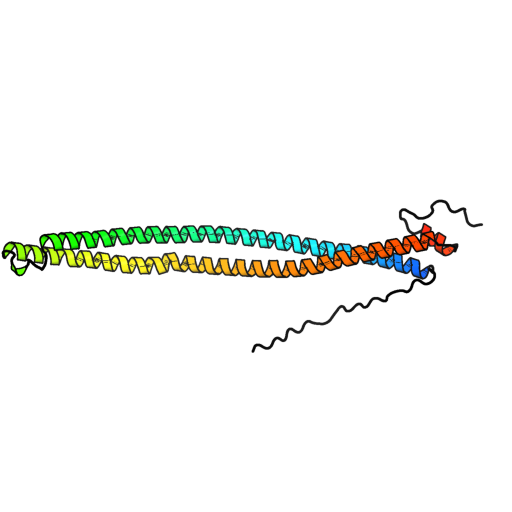-5.553 38.502 1.00 85.12 199 ARG A CA 1
ATOM 1534 C C . ARG A 1 199 ? -32.152 -6.633 38.858 1.00 85.12 199 ARG A C 1
ATOM 1536 O O . ARG A 1 199 ? -33.070 -6.353 39.618 1.00 85.12 199 ARG A O 1
ATOM 1543 N N . SER A 1 200 ? -31.982 -7.844 38.331 1.00 85.12 200 SER A N 1
ATOM 1544 C CA . SER A 1 200 ? -32.900 -8.964 38.570 1.00 85.12 200 SER A CA 1
ATOM 1545 C C . SER A 1 200 ? -32.914 -9.384 40.041 1.00 85.12 200 SER A C 1
ATOM 1547 O O . SER A 1 200 ? -33.987 -9.482 40.628 1.00 85.12 200 SER A O 1
ATOM 1549 N N . ALA A 1 201 ? -31.739 -9.525 40.664 1.00 83.62 201 ALA A N 1
ATOM 1550 C CA . ALA A 1 201 ? -31.609 -9.865 42.082 1.00 83.62 201 ALA A CA 1
ATOM 1551 C C . ALA A 1 201 ? -32.248 -8.810 42.995 1.00 83.62 201 ALA A C 1
ATOM 1553 O O . ALA A 1 201 ? -32.895 -9.140 43.986 1.00 83.62 201 ALA A O 1
ATOM 1554 N N . LEU A 1 202 ? -32.095 -7.530 42.656 1.00 80.38 202 LEU A N 1
ATOM 1555 C CA . LEU A 1 202 ? -32.671 -6.448 43.440 1.00 80.38 202 LEU A CA 1
ATOM 1556 C C . LEU A 1 202 ? -34.202 -6.345 43.235 1.00 80.38 202 LEU A C 1
ATOM 1558 O O . LEU A 1 202 ? -34.910 -6.073 44.201 1.00 80.38 202 LEU A O 1
ATOM 1562 N N . VAL A 1 203 ? -34.731 -6.646 42.038 1.00 81.69 203 VAL A N 1
ATOM 1563 C CA . VAL A 1 203 ? -36.186 -6.805 41.804 1.00 81.69 203 VAL A CA 1
ATOM 1564 C C . VAL A 1 203 ? -36.750 -7.967 42.623 1.00 81.69 203 VAL A C 1
ATOM 1566 O O . VAL A 1 203 ? -37.762 -7.798 43.303 1.00 81.69 203 VAL A O 1
ATOM 1569 N N . GLU A 1 204 ? -36.089 -9.124 42.602 1.00 82.69 204 GLU A N 1
ATOM 1570 C CA . GLU A 1 204 ? -36.492 -10.300 43.377 1.00 82.69 204 GLU A CA 1
ATOM 1571 C C . GLU A 1 204 ? -36.507 -9.989 44.878 1.00 82.69 204 GLU A C 1
ATOM 1573 O O . GLU A 1 204 ? -37.550 -10.137 45.518 1.00 82.69 204 GLU A O 1
ATOM 1578 N N . ALA A 1 205 ? -35.408 -9.442 45.411 1.00 79.12 205 ALA A N 1
ATOM 1579 C CA . ALA A 1 205 ? -35.294 -9.072 46.820 1.00 79.12 205 ALA A CA 1
ATOM 1580 C C . ALA A 1 205 ? -36.398 -8.096 47.260 1.00 79.12 205 ALA A C 1
ATOM 1582 O O . ALA A 1 205 ? -36.954 -8.247 48.349 1.00 79.12 205 ALA A O 1
ATOM 1583 N N . CYS A 1 206 ? -36.753 -7.131 46.405 1.00 76.94 206 CYS A N 1
ATOM 1584 C CA . CYS A 1 206 ? -37.844 -6.199 46.671 1.00 76.94 206 CYS A CA 1
ATOM 1585 C C . CYS A 1 206 ? -39.238 -6.826 46.551 1.00 76.94 206 CYS A C 1
ATOM 1587 O O . CYS A 1 206 ? -40.137 -6.447 47.300 1.00 76.94 206 CYS A O 1
ATOM 1589 N N . SER A 1 207 ? -39.435 -7.805 45.666 1.00 78.88 207 SER A N 1
ATOM 1590 C CA . SER A 1 207 ? -40.707 -8.532 45.548 1.00 78.88 207 SER A CA 1
ATOM 1591 C C . SER A 1 207 ? -40.997 -9.428 46.759 1.00 78.88 207 SER A C 1
ATOM 1593 O O . SER A 1 207 ? -42.157 -9.625 47.122 1.00 78.88 207 SER A O 1
ATOM 1595 N N . THR A 1 208 ? -39.944 -9.928 47.411 1.00 79.19 208 THR A N 1
ATOM 1596 C CA . THR A 1 208 ? -40.014 -10.796 48.595 1.00 79.19 208 THR A CA 1
ATOM 1597 C C . THR A 1 208 ? -39.821 -10.044 49.916 1.00 79.19 208 THR A C 1
ATOM 1599 O O . THR A 1 208 ? -39.710 -10.672 50.968 1.00 79.19 208 THR A O 1
ATOM 1602 N N . ALA A 1 209 ? -39.735 -8.710 49.887 1.00 76.38 209 ALA A N 1
ATOM 1603 C CA . ALA A 1 209 ? -39.502 -7.885 51.069 1.00 76.38 209 ALA A CA 1
ATOM 1604 C C . ALA A 1 209 ? -40.697 -7.948 52.038 1.00 76.38 209 ALA A C 1
ATOM 1606 O O . ALA A 1 209 ? -41.821 -7.596 51.683 1.00 76.38 209 ALA A O 1
ATOM 1607 N N . THR A 1 210 ? -40.452 -8.377 53.278 1.00 76.75 210 THR A N 1
ATOM 1608 C CA . THR A 1 210 ? -41.490 -8.532 54.316 1.00 76.75 210 THR A CA 1
ATOM 1609 C C . THR A 1 210 ? -41.332 -7.573 55.493 1.00 76.75 210 THR A C 1
ATOM 1611 O O . THR A 1 210 ? -42.252 -7.444 56.299 1.00 76.75 210 THR A O 1
ATOM 1614 N N . THR A 1 211 ? -40.193 -6.881 55.615 1.00 77.62 211 THR A N 1
ATOM 1615 C CA . THR A 1 211 ? -39.957 -5.930 56.711 1.00 77.62 211 THR A CA 1
ATOM 1616 C C . THR A 1 211 ? -40.305 -4.508 56.290 1.00 77.62 211 THR A C 1
ATOM 1618 O O . THR A 1 211 ? -40.061 -4.104 55.156 1.00 77.62 211 THR A O 1
ATOM 1621 N N . ILE A 1 212 ? -40.817 -3.713 57.231 1.00 76.44 212 ILE A N 1
ATOM 1622 C CA . ILE A 1 212 ? -41.151 -2.295 57.023 1.00 76.44 212 ILE A CA 1
ATOM 1623 C C . ILE A 1 212 ? -39.987 -1.516 56.399 1.00 76.44 212 ILE A C 1
ATOM 1625 O O . ILE A 1 212 ? -40.175 -0.761 55.447 1.00 76.44 212 ILE A O 1
ATOM 1629 N N . GLU A 1 213 ? -38.776 -1.714 56.919 1.00 72.69 213 GLU A N 1
ATOM 1630 C CA . GLU A 1 213 ? -37.591 -1.000 56.447 1.00 72.69 213 GLU A CA 1
ATOM 1631 C C . GLU A 1 213 ? -37.186 -1.408 55.027 1.00 72.69 213 GLU A C 1
ATOM 1633 O O . GLU A 1 213 ? -36.873 -0.536 54.216 1.00 72.69 213 GLU A O 1
ATOM 1638 N N . SER A 1 214 ? -37.240 -2.705 54.697 1.00 69.25 214 SER A N 1
ATOM 1639 C CA . SER A 1 214 ? -36.915 -3.188 53.347 1.00 69.25 214 SER A CA 1
ATOM 1640 C C . SER A 1 214 ? -37.952 -2.737 52.319 1.00 69.25 214 SER A C 1
ATOM 1642 O O . SER A 1 214 ? -37.572 -2.281 51.244 1.00 69.25 214 SER A O 1
ATOM 1644 N N . ILE A 1 215 ? -39.242 -2.748 52.672 1.00 71.88 215 ILE A N 1
ATOM 1645 C CA . ILE A 1 215 ? -40.329 -2.215 51.838 1.00 71.88 215 ILE A CA 1
ATOM 1646 C C . ILE A 1 215 ? -40.134 -0.714 51.596 1.00 71.88 215 ILE A C 1
ATOM 1648 O O . ILE A 1 215 ? -40.183 -0.257 50.454 1.00 71.88 215 ILE A O 1
ATOM 1652 N N . LYS A 1 216 ? -39.851 0.060 52.652 1.00 71.62 216 LYS A N 1
ATOM 1653 C CA . LYS A 1 216 ? -39.597 1.504 52.543 1.00 71.62 216 LYS A CA 1
ATOM 1654 C C . LYS A 1 216 ? -38.380 1.796 51.661 1.00 71.62 216 LYS A C 1
ATOM 1656 O O . LYS A 1 216 ? -38.420 2.732 50.867 1.00 71.62 216 LYS A O 1
ATOM 1661 N N . HIS A 1 217 ? -37.324 0.991 51.770 1.00 71.25 217 HIS A N 1
ATOM 1662 C CA . HIS A 1 217 ? -36.136 1.110 50.928 1.00 71.25 217 HIS A CA 1
ATOM 1663 C C . HIS A 1 217 ? -36.436 0.757 49.464 1.00 71.25 217 HIS A C 1
ATOM 1665 O O . HIS A 1 217 ? -36.084 1.520 48.573 1.00 71.25 217 HIS A O 1
ATOM 1671 N N . CYS A 1 218 ? -37.151 -0.338 49.206 1.00 74.31 218 CYS A N 1
ATOM 1672 C CA . CYS A 1 218 ? -37.556 -0.744 47.861 1.00 74.31 218 CYS A CA 1
ATOM 1673 C C . CYS A 1 218 ? -38.468 0.278 47.169 1.00 74.31 218 CYS A C 1
ATOM 1675 O O . CYS A 1 218 ? -38.292 0.519 45.978 1.00 74.31 218 CYS A O 1
ATOM 1677 N N . ASN A 1 219 ? -39.362 0.936 47.915 1.00 70.31 219 ASN A N 1
ATOM 1678 C CA . ASN A 1 219 ? -40.187 2.041 47.412 1.00 70.31 219 ASN A CA 1
ATOM 1679 C C . ASN A 1 219 ? -39.383 3.320 47.135 1.00 70.31 219 ASN A C 1
ATOM 1681 O O . ASN A 1 219 ? -39.790 4.135 46.311 1.00 70.31 219 ASN A O 1
ATOM 1685 N N . ALA A 1 220 ? -38.252 3.519 47.819 1.00 69.00 220 ALA A N 1
ATOM 1686 C CA . ALA A 1 220 ? -37.378 4.669 47.597 1.00 69.00 220 ALA A CA 1
ATOM 1687 C C . ALA A 1 220 ? -36.489 4.516 46.350 1.00 69.00 220 ALA A C 1
ATOM 1689 O O . ALA A 1 220 ? -35.972 5.509 45.835 1.00 69.00 220 ALA A O 1
ATOM 1690 N N . ILE A 1 221 ? -36.299 3.291 45.852 1.00 65.88 221 ILE A N 1
ATOM 1691 C CA . ILE A 1 221 ? -35.586 3.048 44.600 1.00 65.88 221 ILE A CA 1
ATOM 1692 C C . ILE A 1 221 ? -36.614 3.210 43.464 1.00 65.88 221 ILE A C 1
ATOM 1694 O O . ILE A 1 221 ? -37.604 2.491 43.415 1.00 65.88 221 ILE A O 1
ATOM 1698 N N . GLY A 1 222 ? -36.423 4.190 42.575 1.00 55.78 222 GLY A N 1
ATOM 1699 C CA . GLY A 1 222 ? -37.360 4.492 41.481 1.00 55.78 222 GLY A CA 1
ATOM 1700 C C . GLY A 1 222 ? -37.109 3.642 40.231 1.00 55.78 222 GLY A C 1
ATOM 1701 O O . GLY A 1 222 ? -36.093 3.818 39.559 1.00 55.78 222 GLY A O 1
ATOM 1702 N N . TRP A 1 223 ? -38.021 2.716 39.926 1.00 59.72 223 TRP A N 1
ATOM 1703 C CA . TRP A 1 223 ? -37.960 1.772 38.800 1.00 59.72 223 TRP A CA 1
ATOM 1704 C C . TRP A 1 223 ? -39.259 0.955 38.686 1.00 59.72 223 TRP A C 1
ATOM 1706 O O . TRP A 1 223 ? -39.933 0.701 39.685 1.00 59.72 223 TRP A O 1
ATOM 1716 N N . ASP A 1 224 ? -39.596 0.553 37.455 1.00 43.34 224 ASP A N 1
ATOM 1717 C CA . ASP A 1 224 ? -40.800 -0.221 37.126 1.00 43.34 224 ASP A CA 1
ATOM 1718 C C . ASP A 1 224 ? -40.825 -1.563 37.875 1.00 43.34 224 ASP A C 1
ATOM 1720 O O . ASP A 1 224 ? -39.996 -2.439 37.615 1.00 43.34 224 ASP A O 1
ATOM 1724 N N . GLY A 1 225 ? -41.776 -1.717 38.805 1.00 43.41 225 GLY A N 1
ATOM 1725 C CA . GLY A 1 225 ? -42.027 -2.965 39.541 1.00 43.41 225 GLY A CA 1
ATOM 1726 C C . GLY A 1 225 ? -42.072 -2.851 41.070 1.00 43.41 225 GLY A C 1
ATOM 1727 O O . GLY A 1 225 ? -42.498 -3.805 41.721 1.00 43.41 225 GLY A O 1
ATOM 1728 N N . ALA A 1 226 ? -41.690 -1.715 41.668 1.00 46.56 226 ALA A N 1
ATOM 1729 C CA . ALA A 1 226 ? -41.943 -1.479 43.093 1.00 46.56 226 ALA A CA 1
ATOM 1730 C C . ALA A 1 226 ? -43.463 -1.413 43.344 1.00 46.56 226 ALA A C 1
ATOM 1732 O O . ALA A 1 226 ? -44.183 -0.737 42.606 1.00 46.56 226 ALA A O 1
ATOM 1733 N N . ARG A 1 227 ? -43.974 -2.134 44.356 1.00 45.25 227 ARG A N 1
ATOM 1734 C CA . ARG A 1 227 ? -45.404 -2.103 44.714 1.00 45.25 227 ARG A CA 1
ATOM 1735 C C . ARG A 1 227 ? -45.783 -0.682 45.143 1.00 45.25 227 ARG A C 1
ATOM 1737 O O . ARG A 1 227 ? -45.546 -0.304 46.285 1.00 45.25 227 ARG A O 1
ATOM 1744 N N . MET A 1 228 ? -46.395 0.080 44.236 1.00 46.12 228 MET A N 1
ATOM 1745 C CA . MET A 1 228 ? -46.860 1.443 44.519 1.00 46.12 228 MET A CA 1
ATOM 1746 C C . MET A 1 228 ? -48.033 1.491 45.515 1.00 46.12 228 MET A C 1
ATOM 1748 O O . MET A 1 228 ? -48.261 2.537 46.110 1.00 46.12 228 MET A O 1
ATOM 1752 N N . ASP A 1 229 ? -48.692 0.355 45.783 1.00 47.62 229 ASP A N 1
ATOM 1753 C CA . ASP A 1 229 ? -49.917 0.280 46.591 1.00 47.62 229 ASP A CA 1
ATOM 1754 C C . ASP A 1 229 ? -49.782 -0.640 47.820 1.00 47.62 229 ASP A C 1
ATOM 1756 O O . ASP A 1 229 ? -50.520 -1.617 47.972 1.00 47.62 229 ASP A O 1
ATOM 1760 N N . LEU A 1 230 ? -48.834 -0.362 48.721 1.00 45.44 230 LEU A N 1
ATOM 1761 C CA . LEU A 1 230 ? -48.865 -0.963 50.062 1.00 45.44 230 LEU A CA 1
ATOM 1762 C C . LEU A 1 230 ? -49.512 0.013 51.057 1.00 45.44 230 LEU A C 1
ATOM 1764 O O . LEU A 1 230 ? -49.177 1.198 51.042 1.00 45.44 230 LEU A O 1
ATOM 1768 N N . PRO A 1 231 ? -50.448 -0.462 51.905 1.00 39.66 231 PRO A N 1
ATOM 1769 C CA . PRO A 1 231 ? -51.193 0.390 52.825 1.00 39.66 231 PRO A CA 1
ATOM 1770 C C . PRO A 1 231 ? -50.253 1.142 53.780 1.00 39.66 231 PRO A C 1
ATOM 1772 O O . PRO A 1 231 ? -49.180 0.629 54.115 1.00 39.66 231 PRO A O 1
ATOM 1775 N N . PRO A 1 232 ? -50.643 2.350 54.231 1.00 36.50 232 PRO A N 1
ATOM 1776 C CA . PRO A 1 232 ? -49.854 3.119 55.181 1.00 36.50 232 PRO A CA 1
ATOM 1777 C C . PRO A 1 232 ? -49.625 2.294 56.448 1.00 36.50 232 PRO A C 1
ATOM 1779 O O . PRO A 1 232 ? -50.553 1.694 56.991 1.00 36.50 232 PRO A O 1
ATOM 1782 N N . LEU A 1 233 ? -48.370 2.251 56.890 1.00 35.41 233 LEU A N 1
ATOM 1783 C CA . LEU A 1 233 ? -47.981 1.566 58.114 1.00 35.41 233 LEU A CA 1
ATOM 1784 C C . LEU A 1 233 ? -48.633 2.265 59.307 1.00 35.41 233 LEU A C 1
ATOM 1786 O O . LEU A 1 233 ? -48.401 3.457 59.516 1.00 35.41 233 LEU A O 1
ATOM 1790 N N . GLN A 1 234 ? -49.470 1.513 60.022 1.00 33.34 234 GLN A N 1
ATOM 1791 C CA . GLN A 1 234 ? -50.010 1.883 61.329 1.00 33.34 234 GLN A CA 1
ATOM 1792 C C . GLN A 1 234 ? -48.946 1.718 62.411 1.00 33.34 234 GLN A C 1
ATOM 1794 O O . GLN A 1 234 ? -48.166 0.741 62.318 1.00 33.34 234 GLN A O 1
#

Nearest PDB structures (foldseek):
  5nnv-assembly2_B  TM=7.102E-01  e=2.419E-02  Bacillus subtilis subsp. subtilis str. 168
  6ixf-assembly1_A  TM=2.874E-01  e=5.671E-03  Homo sapiens
  5xg2-assembly1_A  TM=3.675E-01  e=8.388E-02  Pyrococcus yayanosii CH1
  4o9y-assembly2_J  TM=2.982E-01  e=4.277E-02  Photorhabdus luminescens

Mean predicted aligned error: 12.95 Å

Foldseek 3Di:
DDDDDDPDDDDDPPPDDDDDPDQDDPVNLVVLVVLLVVLVVVLVVLVVLLVVLVVVLVVLVVVLVVLVVVLVVLVVVLVVLVVVLVVVLCVLLVVLVVLVVVLCVQCPPVCLVVDDPVSNVVSVVSCVVSVVVSVVSVVVNVVVVVCCCVPPVPVSVVVSVVSVVSSVVSVVSSVVSVVVSVVSVVVSVVSVVVSVVSVVVSLVSQVPDDDPSSLVSLVVDDDPRNPPDDDDDD

Radius of gyration: 42.5 Å; Cα contacts (8 Å, |Δi|>4): 98; chains: 1; bounding box: 88×28×120 Å

Solvent-accessible surface area (backbone atoms only — not comparable to full-atom values): 13402 Å² total; per-residue (Å²): 142,81,89,83,84,80,86,78,80,85,86,82,86,76,86,75,82,85,77,76,96,62,82,80,44,67,69,52,56,52,50,51,54,50,50,45,53,55,48,53,54,51,43,51,53,41,48,50,51,39,51,52,46,50,57,52,39,54,52,47,49,52,53,39,48,55,48,53,53,50,51,52,54,51,49,55,49,52,51,52,53,51,54,52,52,51,50,56,48,50,53,52,53,47,51,42,50,51,54,51,50,54,44,41,75,76,49,36,77,95,42,52,90,74,42,59,69,70,59,39,53,49,43,51,54,49,47,69,59,45,51,62,53,42,50,51,52,52,57,48,49,53,53,50,48,55,48,43,46,62,72,55,48,48,60,49,51,54,50,52,52,51,49,50,52,51,40,55,52,39,50,52,50,42,51,55,46,49,60,48,39,52,54,40,47,54,52,40,53,51,49,52,54,50,46,51,49,51,51,49,53,52,52,49,54,49,74,69,45,84,47,72,69,44,44,56,50,38,62,68,50,89,62,97,80,51,77,88,83,68,79,83,85,127

Secondary structure (DSSP, 8-state):
-------------------------HHHHHHHHHHHHHHHHHHHHHHHHHHHHHHHHHHHHHHHHHHHHHHHHHHHHHHHHHHHHHHHHHHHHHHHHHHHHHHHHHH-TTTTTTS-HHHHHHHHHHHHHHHHHHHHHHHHHHHHHHHHIIIIIHHHHHHHHHHHHHHHHHHHHHHHHHHHHHHHHHHHHHHHHHHHHHHHHHHHHHHT--SHHHHHHHHHS-STTS-S-PPPP-

pLDDT: mean 81.02, std 20.67, range [28.78, 97.81]

Sequence (234 aa):
MFNRQVTVSTGLTALFLVATVGSASCSGLTSMVEQMRSGKVKLAEVNAEKENLTAQNERDLKEYTAYSESFGQLAAKKQSMVDNFKKDIAARIGSANAMVEAWNARCDANRVGELPEPAFKSCQAEKARLEPTVTAIVSAVDRDTESFEKNQLAPMEDIFKRQKTAMDGLDTRIKGRFEKWLKVKELSDEMTARLANLRSALVEACSTATTIESIKHCNAIGWDGARMDLPPLQ